Protein AF-A0A0E3PGP4-F1 (afdb_monomer_lite)

pLDDT: mean 85.98, std 11.09, range [43.25, 98.69]

Sequence (336 aa):
MGRIPVPLKYTFKDGLEAILKNYRIEKGIRLKCYFPMGGGSGYSLFQHIHEVDNIDDFPNIVLSSSFDNVFEKNFFGKFIDKGYFQACQPKPLPPIYAECGIEDPEKQFTIFAVVPIVFLVDHRRLGSLPVPGQWSDILDPIYHDKIIVGGWRKDEKSPYSEFNTFLFLNIYKDHGIQGLKHLAYNTKNMLHYVHMSRIAGSDNELGATIYIIPWFLADICPRGGKTSVIWPGYGALAFPFYILAKKAKLEELDALIKYTTGRKIVLVSTHDPLLALMGNRRIVIRNGAISNIIETSKQERANLEYMEFLDCKMTELRDMLRNGGRIDTELNWCSG

Organism: NCBI:txid1434119

Structure (mmCIF, N/CA/C/O backbone):
data_AF-A0A0E3PGP4-F1
#
_entry.id   AF-A0A0E3PGP4-F1
#
loop_
_atom_site.group_PDB
_atom_site.id
_atom_site.type_symbol
_atom_site.label_atom_id
_atom_site.label_alt_id
_atom_site.label_comp_id
_atom_site.label_asym_id
_atom_site.label_entity_id
_atom_site.label_seq_id
_atom_site.pdbx_PDB_ins_code
_atom_site.Cartn_x
_atom_site.Cartn_y
_atom_site.Cartn_z
_atom_site.occupancy
_atom_site.B_iso_or_equiv
_atom_site.auth_seq_id
_atom_site.auth_comp_id
_atom_site.auth_asym_id
_atom_site.auth_atom_id
_atom_site.pdbx_PDB_model_num
ATOM 1 N N . MET A 1 1 ? -3.474 -1.787 19.101 1.00 86.25 1 MET A N 1
ATOM 2 C CA . MET A 1 1 ? -2.133 -1.840 18.478 1.00 86.25 1 MET A CA 1
ATOM 3 C C . MET A 1 1 ? -2.182 -1.085 17.161 1.00 86.25 1 MET A C 1
ATOM 5 O O . MET A 1 1 ? -3.241 -1.084 16.549 1.00 86.25 1 MET A O 1
ATOM 9 N N . GLY A 1 2 ? -1.101 -0.430 16.727 1.00 85.88 2 GLY A N 1
ATOM 10 C CA . GLY A 1 2 ? -1.093 0.248 15.424 1.00 85.88 2 GLY A CA 1
ATOM 11 C C . GLY A 1 2 ? 0.200 0.100 14.624 1.00 85.88 2 GLY A C 1
ATOM 12 O O . GLY A 1 2 ? 1.281 0.267 15.177 1.00 85.88 2 GLY A O 1
ATOM 13 N N . ARG A 1 3 ? 0.073 -0.198 13.329 1.00 82.12 3 ARG A N 1
ATOM 14 C CA . ARG A 1 3 ? 1.131 -0.233 12.314 1.00 82.12 3 ARG A CA 1
ATOM 15 C C . ARG A 1 3 ? 0.728 0.710 11.188 1.00 82.12 3 ARG A C 1
ATOM 17 O O . ARG A 1 3 ? -0.293 0.499 10.546 1.00 82.12 3 ARG A O 1
ATOM 24 N N . ILE A 1 4 ? 1.539 1.737 10.958 1.00 79.25 4 ILE A N 1
ATOM 25 C CA . ILE A 1 4 ? 1.390 2.657 9.824 1.00 79.25 4 ILE A CA 1
ATOM 26 C C . ILE A 1 4 ? 2.744 2.857 9.125 1.00 79.25 4 ILE A C 1
ATOM 28 O O . ILE A 1 4 ? 3.785 2.560 9.734 1.00 79.25 4 ILE A O 1
ATOM 32 N N . PRO A 1 5 ? 2.759 3.375 7.883 1.00 75.44 5 PRO A N 1
ATOM 33 C CA . PRO A 1 5 ? 3.991 3.631 7.148 1.00 75.44 5 PRO A CA 1
ATOM 34 C C . PRO A 1 5 ? 4.921 4.595 7.883 1.00 75.44 5 PRO A C 1
ATOM 36 O O . PRO A 1 5 ? 4.469 5.553 8.512 1.00 75.44 5 PRO A O 1
ATOM 39 N N . VAL A 1 6 ? 6.232 4.368 7.751 1.00 70.75 6 VAL A N 1
ATOM 40 C CA . VAL A 1 6 ? 7.293 5.159 8.403 1.00 70.75 6 VAL A CA 1
ATOM 41 C C . VAL A 1 6 ? 7.102 6.678 8.263 1.00 70.75 6 VAL A C 1
ATOM 43 O O . VAL A 1 6 ? 7.185 7.343 9.297 1.00 70.75 6 VAL A O 1
ATOM 46 N N . PRO A 1 7 ? 6.757 7.238 7.081 1.00 67.12 7 PRO A N 1
ATOM 47 C CA . PRO A 1 7 ? 6.578 8.686 6.926 1.00 67.12 7 PRO A CA 1
ATOM 48 C C . PRO A 1 7 ? 5.480 9.299 7.808 1.00 67.12 7 PRO A C 1
ATOM 50 O O . PRO A 1 7 ? 5.493 10.500 8.049 1.00 67.12 7 PRO A O 1
ATOM 53 N N . LEU A 1 8 ? 4.529 8.493 8.295 1.00 74.50 8 LEU A N 1
ATOM 54 C CA . LEU A 1 8 ? 3.395 8.950 9.106 1.00 74.50 8 LEU A CA 1
ATOM 55 C C . LEU A 1 8 ? 3.583 8.694 10.606 1.00 74.50 8 LEU A C 1
ATOM 57 O O . LEU A 1 8 ? 2.832 9.234 11.419 1.00 74.50 8 LEU A O 1
ATOM 61 N N . LYS A 1 9 ? 4.559 7.857 10.990 1.00 74.88 9 LYS A N 1
ATOM 62 C CA . LYS A 1 9 ? 4.685 7.315 12.354 1.00 74.88 9 LYS A CA 1
ATOM 63 C C . LYS A 1 9 ? 4.798 8.381 13.432 1.00 74.88 9 LYS A C 1
ATOM 65 O O . LYS A 1 9 ? 4.084 8.293 14.424 1.00 74.88 9 LYS A O 1
ATOM 70 N N . TYR A 1 10 ? 5.689 9.353 13.252 1.00 71.75 10 TYR A N 1
ATOM 71 C CA . TYR A 1 10 ? 5.961 10.369 14.271 1.00 71.75 10 TYR A CA 1
ATOM 72 C C . TYR A 1 10 ? 4.751 11.279 14.484 1.00 71.75 10 TYR A C 1
ATOM 74 O O . TYR A 1 10 ? 4.223 11.344 15.589 1.00 71.75 10 TYR A O 1
ATOM 82 N N . THR A 1 11 ? 4.223 11.864 13.408 1.00 74.31 11 THR A N 1
ATOM 83 C CA . THR A 1 11 ? 3.034 12.726 13.464 1.00 74.31 11 THR A CA 1
ATOM 84 C C . THR A 1 11 ? 1.820 12.005 14.054 1.00 74.31 11 THR A C 1
ATOM 86 O O . THR A 1 11 ? 1.056 12.589 14.824 1.00 74.31 11 THR A O 1
ATOM 89 N N . PHE A 1 12 ? 1.634 10.725 13.720 1.00 81.19 12 PHE A N 1
ATOM 90 C CA . PHE A 1 12 ? 0.555 9.929 14.299 1.00 81.19 12 PHE A CA 1
ATOM 91 C C . PHE A 1 12 ? 0.783 9.635 15.786 1.00 81.19 12 PHE A C 1
ATOM 93 O O . PHE A 1 12 ? -0.157 9.688 16.575 1.00 81.19 12 PHE A O 1
ATOM 100 N N . LYS A 1 13 ? 2.022 9.329 16.186 1.00 81.69 13 LYS A N 1
ATOM 101 C CA . LYS A 1 13 ? 2.369 9.059 17.584 1.00 81.69 13 LYS A CA 1
ATOM 102 C C . LYS A 1 13 ? 2.113 10.276 18.468 1.00 81.69 13 LYS A C 1
ATOM 104 O O . LYS A 1 13 ? 1.478 10.122 19.505 1.00 81.69 13 LYS A O 1
ATOM 109 N N . ASP A 1 14 ? 2.538 11.462 18.046 1.00 78.44 14 ASP A N 1
ATOM 110 C CA . ASP A 1 14 ? 2.393 12.679 18.852 1.00 78.44 14 ASP A CA 1
ATOM 111 C C . ASP A 1 14 ? 0.916 13.010 19.106 1.00 78.44 14 ASP A C 1
ATOM 113 O O . ASP A 1 14 ? 0.502 13.279 20.236 1.00 78.44 14 ASP A O 1
ATOM 117 N N . GLY A 1 15 ? 0.077 12.913 18.068 1.00 84.06 15 GLY A N 1
ATOM 118 C CA . GLY A 1 15 ? -1.362 13.107 18.241 1.00 84.06 15 GLY A CA 1
ATOM 119 C C . GLY A 1 15 ? -2.022 11.989 19.057 1.00 84.06 15 GLY A C 1
ATOM 120 O O . GLY A 1 15 ? -2.905 12.274 19.865 1.00 84.06 15 GLY A O 1
ATOM 121 N N . LEU A 1 16 ? -1.573 10.737 18.908 1.00 86.81 16 LEU A N 1
ATOM 122 C CA . LEU A 1 16 ? -2.034 9.622 19.738 1.00 86.81 16 LEU A CA 1
ATOM 123 C C . LEU A 1 16 ? -1.721 9.870 21.221 1.00 86.81 16 LEU A C 1
ATOM 125 O O . LEU A 1 16 ? -2.602 9.706 22.061 1.00 86.81 16 LEU A O 1
ATOM 129 N N . GLU A 1 17 ? -0.505 10.302 21.558 1.00 86.75 17 GLU A N 1
ATOM 130 C CA . GLU A 1 17 ? -0.109 10.613 22.937 1.00 86.75 17 GLU A CA 1
ATOM 131 C C . GLU A 1 17 ? -0.968 11.731 23.545 1.00 86.75 17 GLU A C 1
ATOM 133 O O . GLU A 1 17 ? -1.420 11.606 24.688 1.00 86.75 17 GLU A O 1
ATOM 138 N N . ALA A 1 18 ? -1.270 12.779 22.771 1.00 85.31 18 ALA A N 1
ATOM 139 C CA . ALA A 1 18 ? -2.162 13.853 23.202 1.00 85.31 18 ALA A CA 1
ATOM 140 C C . ALA A 1 18 ? -3.577 13.339 23.528 1.00 85.31 18 ALA A C 1
ATOM 142 O O . ALA A 1 18 ? -4.147 13.686 24.564 1.00 85.31 18 ALA A O 1
ATOM 143 N N . ILE A 1 19 ? -4.127 12.455 22.694 1.00 89.50 19 ILE A N 1
ATOM 144 C CA . ILE A 1 19 ? -5.454 11.867 22.924 1.00 89.50 19 ILE A CA 1
ATOM 145 C C . ILE A 1 19 ? -5.464 10.955 24.135 1.00 89.50 19 ILE A C 1
ATOM 147 O O . ILE A 1 19 ? -6.383 11.035 24.944 1.00 89.50 19 ILE A O 1
ATOM 151 N N . LEU A 1 20 ? -4.443 10.115 24.297 1.00 89.06 20 LEU A N 1
ATOM 152 C CA . LEU A 1 20 ? -4.340 9.226 25.452 1.00 89.06 20 LEU A CA 1
ATOM 153 C C . LEU A 1 20 ? -4.256 10.015 26.762 1.00 89.06 20 LEU A C 1
ATOM 155 O O . LEU A 1 20 ? -4.837 9.603 27.768 1.00 89.06 20 LEU A O 1
ATOM 159 N N . LYS A 1 21 ? -3.569 11.164 26.748 1.00 88.75 21 LYS A N 1
ATOM 160 C CA . LYS A 1 21 ? -3.519 12.083 27.887 1.00 88.75 21 LYS A CA 1
ATOM 161 C C . LYS A 1 21 ? -4.901 12.662 28.200 1.00 88.75 21 LYS A C 1
ATOM 163 O O . LYS A 1 21 ? -5.332 12.563 29.347 1.00 88.75 21 LYS A O 1
ATOM 168 N N . ASN A 1 22 ? -5.597 13.211 27.204 1.00 89.12 22 ASN A N 1
ATOM 169 C CA . ASN A 1 22 ? -6.920 13.816 27.398 1.00 89.12 22 ASN A CA 1
ATOM 170 C C . ASN A 1 22 ? -7.958 12.778 27.839 1.00 89.12 22 ASN A C 1
ATOM 172 O O . ASN A 1 22 ? -8.658 12.990 28.824 1.00 89.12 22 ASN A O 1
ATOM 176 N N . TYR A 1 23 ? -7.975 11.606 27.200 1.00 90.19 23 TYR A N 1
ATOM 177 C CA . TYR A 1 23 ? -8.888 10.516 27.541 1.00 90.19 23 TYR A CA 1
ATOM 178 C C . TYR A 1 23 ? -8.717 10.052 28.993 1.00 90.19 23 TYR A C 1
ATOM 180 O O . TYR A 1 23 ? -9.696 9.822 29.700 1.00 90.19 23 TYR A O 1
ATOM 188 N N . ARG A 1 24 ? -7.469 9.972 29.479 1.00 90.56 24 ARG A N 1
ATOM 189 C CA . ARG A 1 24 ? -7.189 9.636 30.880 1.00 90.56 24 ARG A CA 1
ATOM 190 C C . ARG A 1 24 ? -7.711 10.698 31.848 1.00 90.56 24 ARG A C 1
ATOM 192 O O . ARG A 1 24 ? -8.211 10.329 32.906 1.00 90.56 24 ARG A O 1
ATOM 199 N N . ILE A 1 25 ? -7.571 11.980 31.509 1.00 91.12 25 ILE A N 1
ATOM 200 C CA . ILE A 1 25 ? -8.058 13.094 32.336 1.00 91.12 25 ILE A CA 1
ATOM 201 C C . ILE A 1 25 ? -9.591 13.085 32.393 1.00 91.12 25 ILE A C 1
ATOM 203 O O . ILE A 1 25 ? -10.157 13.203 33.473 1.00 91.12 25 ILE A O 1
ATOM 207 N N . GLU A 1 26 ? -10.256 12.900 31.253 1.00 91.25 26 GLU A N 1
ATOM 208 C CA . GLU A 1 26 ? -11.717 12.990 31.139 1.00 91.25 26 GLU A CA 1
ATOM 209 C C . GLU A 1 26 ? -12.452 11.757 31.677 1.00 91.25 26 GLU A C 1
ATOM 211 O O . GLU A 1 26 ? -13.512 11.885 32.285 1.00 91.25 26 GLU A O 1
ATOM 216 N N . LYS A 1 27 ? -11.923 10.553 31.429 1.00 90.50 27 LYS A N 1
ATOM 217 C CA . LYS A 1 27 ? -12.614 9.289 31.734 1.00 90.50 27 LYS A CA 1
ATOM 218 C C . LYS A 1 27 ? -12.023 8.532 32.918 1.00 90.50 27 LYS A C 1
ATOM 220 O O . LYS A 1 27 ? -12.596 7.533 33.335 1.00 90.50 27 LYS A O 1
ATOM 225 N N . GLY A 1 28 ? -10.850 8.927 33.418 1.00 89.62 28 GLY A N 1
ATOM 226 C CA . GLY A 1 28 ? -10.114 8.165 34.436 1.00 89.62 28 GLY A CA 1
ATOM 227 C C . GLY A 1 28 ? -9.580 6.807 33.948 1.00 89.62 28 GLY A C 1
ATOM 228 O O . GLY A 1 28 ? -8.984 6.064 34.725 1.00 89.62 28 GLY A O 1
ATOM 229 N N . ILE A 1 29 ? -9.756 6.474 32.664 1.00 87.56 29 ILE A N 1
ATOM 230 C CA . ILE A 1 29 ? -9.365 5.194 32.063 1.00 87.56 29 ILE A CA 1
ATOM 231 C C . ILE A 1 29 ? -8.018 5.349 31.354 1.00 87.56 29 ILE A C 1
ATOM 233 O O . ILE A 1 29 ? -7.794 6.288 30.591 1.00 87.56 29 ILE A O 1
ATOM 237 N N . ARG A 1 30 ? -7.109 4.391 31.567 1.00 89.12 30 ARG A N 1
ATOM 238 C CA . ARG A 1 30 ? -5.826 4.329 30.856 1.00 89.12 30 ARG A CA 1
ATOM 239 C C . ARG A 1 30 ? -5.887 3.307 29.723 1.00 89.12 30 ARG A C 1
ATOM 241 O O . ARG A 1 30 ? -5.782 2.107 29.967 1.00 89.12 30 ARG A O 1
ATOM 248 N N . LEU A 1 31 ? -5.946 3.791 28.486 1.00 89.25 31 LEU A N 1
ATOM 249 C CA . LEU A 1 31 ? -5.794 2.949 27.299 1.00 89.25 31 LEU A CA 1
ATOM 250 C C . LEU A 1 31 ? -4.318 2.558 27.112 1.00 89.25 31 LEU A C 1
ATOM 252 O O . LEU A 1 31 ? -3.422 3.405 27.146 1.00 89.25 31 LEU A O 1
ATOM 256 N N . LYS A 1 32 ? -4.054 1.259 26.932 1.00 89.75 32 LYS A N 1
ATOM 257 C CA . LYS A 1 32 ? -2.712 0.728 26.651 1.00 89.75 32 LYS A CA 1
ATOM 258 C C . LYS A 1 32 ? -2.529 0.599 25.141 1.00 89.75 32 LYS A C 1
ATOM 260 O O . LYS A 1 32 ? -3.154 -0.248 24.506 1.00 89.75 32 LYS A O 1
ATOM 265 N N . CYS A 1 33 ? -1.657 1.421 24.566 1.00 88.00 33 CYS A N 1
ATOM 266 C CA . CYS A 1 33 ? -1.366 1.402 23.136 1.00 88.00 33 CYS A CA 1
ATOM 267 C C . CYS A 1 33 ? 0.048 0.887 22.872 1.00 88.00 33 CYS A C 1
ATOM 269 O O . CYS A 1 33 ? 1.014 1.381 23.445 1.00 88.00 33 CYS A O 1
ATOM 271 N N . TYR A 1 34 ? 0.155 -0.079 21.962 1.00 86.31 34 TYR A N 1
ATOM 272 C CA . TYR A 1 34 ? 1.422 -0.514 21.384 1.00 86.31 34 TYR A CA 1
ATOM 273 C C . TYR A 1 34 ? 1.524 -0.004 19.948 1.00 86.31 34 TYR A C 1
ATOM 275 O O . TYR A 1 34 ? 0.644 -0.282 19.122 1.00 86.31 34 TYR A O 1
ATOM 283 N N . PHE A 1 35 ? 2.582 0.757 19.680 1.00 81.75 35 PHE A N 1
ATOM 284 C CA . PHE A 1 35 ? 2.848 1.395 18.398 1.00 81.75 35 PHE A CA 1
ATOM 285 C C . PHE A 1 35 ? 4.366 1.392 18.144 1.00 81.75 35 PHE A C 1
ATOM 287 O O . PHE A 1 35 ? 5.085 2.212 18.721 1.00 81.75 35 PHE A O 1
ATOM 294 N N . PRO A 1 36 ? 4.888 0.435 17.360 1.00 72.06 36 PRO A N 1
ATOM 295 C CA . PRO A 1 36 ? 6.321 0.248 17.201 1.00 72.06 36 PRO A CA 1
ATOM 296 C C . PRO A 1 36 ? 6.971 1.377 16.392 1.00 72.06 36 PRO A C 1
ATOM 298 O O . PRO A 1 36 ? 6.609 1.648 15.239 1.00 72.06 36 PRO A O 1
ATOM 301 N N . MET A 1 37 ? 7.990 1.996 16.988 1.00 66.25 37 MET A N 1
ATOM 302 C CA . MET A 1 37 ? 8.822 3.029 16.365 1.00 66.25 37 MET A CA 1
ATOM 303 C C . MET A 1 37 ? 10.054 2.400 15.697 1.00 66.25 37 MET A C 1
ATOM 305 O O . MET A 1 37 ? 10.628 1.458 16.232 1.00 66.25 37 MET A O 1
ATOM 309 N N . GLY A 1 38 ? 10.449 2.906 14.521 1.00 53.66 38 GLY A N 1
ATOM 310 C CA . GLY A 1 38 ? 11.552 2.354 13.710 1.00 53.66 38 GLY A CA 1
ATOM 311 C C . GLY A 1 38 ? 11.122 1.326 12.648 1.00 53.66 38 GLY A C 1
ATOM 312 O O . GLY A 1 38 ? 9.938 0.998 12.534 1.00 53.66 38 GLY A O 1
ATOM 313 N N . GLY A 1 39 ? 12.069 0.865 11.825 1.00 50.47 39 GLY A N 1
ATOM 314 C CA . GLY A 1 39 ? 11.878 -0.220 10.851 1.00 50.47 39 GLY A CA 1
ATOM 315 C C . GLY A 1 39 ? 12.308 -1.571 11.435 1.00 50.47 39 GLY A C 1
ATOM 316 O O . GLY A 1 39 ? 13.367 -1.664 12.049 1.00 50.47 39 GLY A O 1
ATOM 317 N N . GLY A 1 40 ? 11.492 -2.615 11.270 1.00 54.78 40 GLY A N 1
ATOM 318 C CA . GLY A 1 40 ? 11.867 -4.004 11.577 1.00 54.78 40 GLY A CA 1
ATOM 319 C C . GLY A 1 40 ? 11.514 -4.525 12.979 1.00 54.78 40 GLY A C 1
ATOM 320 O O . GLY A 1 40 ? 10.670 -5.406 13.099 1.00 54.78 40 GLY A O 1
ATOM 321 N N . SER A 1 41 ? 12.134 -4.025 14.052 1.00 47.03 41 SER A N 1
ATOM 322 C CA . SER A 1 41 ? 12.183 -4.762 15.338 1.00 47.03 41 SER A CA 1
ATOM 323 C C . SER A 1 41 ? 10.899 -4.773 16.181 1.00 47.03 41 SER A C 1
ATOM 325 O O . SER A 1 41 ? 10.741 -5.637 17.039 1.00 47.03 41 SER A O 1
ATOM 327 N N . GLY A 1 42 ? 9.960 -3.852 15.952 1.00 55.09 42 GLY A N 1
ATOM 328 C CA . GLY A 1 42 ? 8.707 -3.775 16.717 1.00 55.09 42 GLY A CA 1
ATOM 329 C C . GLY A 1 42 ? 7.492 -4.427 16.043 1.00 55.09 42 GLY A C 1
ATOM 330 O O . GLY A 1 42 ? 6.368 -4.275 16.512 1.00 55.09 42 GLY A O 1
ATOM 331 N N . TYR A 1 43 ? 7.679 -5.114 14.915 1.00 67.62 43 TYR A N 1
ATOM 332 C CA . TYR A 1 43 ? 6.566 -5.707 14.165 1.00 67.62 43 TYR A CA 1
ATOM 333 C C . TYR A 1 43 ? 6.308 -7.185 14.465 1.00 67.62 43 TYR A C 1
ATOM 335 O O . TYR A 1 43 ? 5.288 -7.700 14.018 1.00 67.62 43 TYR A O 1
ATOM 343 N N . SER A 1 44 ? 7.150 -7.847 15.262 1.00 71.00 44 SER A N 1
ATOM 344 C CA . SER A 1 44 ? 6.978 -9.266 15.617 1.00 71.00 44 SER A CA 1
ATOM 345 C C . SER A 1 44 ? 5.612 -9.560 16.243 1.00 71.00 44 SER A C 1
ATOM 347 O O . SER A 1 44 ? 4.962 -10.532 15.880 1.00 71.00 44 SER A O 1
ATOM 349 N N . LEU A 1 45 ? 5.097 -8.670 17.100 1.00 77.56 45 LEU A N 1
ATOM 350 C CA . LEU A 1 45 ? 3.757 -8.842 17.673 1.00 77.56 45 LEU A CA 1
ATOM 351 C C . LEU A 1 45 ? 2.641 -8.818 16.618 1.00 77.56 45 LEU A C 1
ATOM 353 O O . LEU A 1 45 ? 1.620 -9.463 16.812 1.00 77.56 45 LEU A O 1
ATOM 357 N N . PHE A 1 46 ? 2.815 -8.092 15.508 1.00 80.19 46 PHE A N 1
ATOM 358 C CA . PHE A 1 46 ? 1.847 -8.106 14.406 1.00 80.19 46 PHE A CA 1
ATOM 359 C C . PHE A 1 46 ? 1.936 -9.394 13.585 1.00 80.19 46 PHE A C 1
ATOM 361 O O . PHE A 1 46 ? 0.919 -9.835 13.066 1.00 80.19 46 PHE A O 1
ATOM 368 N N . GLN A 1 47 ? 3.113 -10.022 13.506 1.00 80.19 47 GLN A N 1
ATOM 369 C CA . GLN A 1 47 ? 3.279 -11.300 12.806 1.00 80.19 47 GLN A CA 1
ATOM 370 C C . GLN A 1 47 ? 2.481 -12.413 13.497 1.00 80.19 47 GLN A C 1
ATOM 372 O O . GLN A 1 47 ? 1.822 -13.195 12.825 1.00 80.19 47 GLN A O 1
ATOM 377 N N . HIS A 1 48 ? 2.435 -12.422 14.828 1.00 86.12 48 HIS A N 1
ATOM 378 C CA . HIS A 1 48 ? 1.772 -13.482 15.600 1.00 86.12 48 HIS A CA 1
ATOM 379 C C . HIS A 1 48 ? 0.361 -13.116 16.092 1.00 86.12 48 HIS A C 1
ATOM 381 O O . HIS A 1 48 ? -0.297 -13.910 16.753 1.00 86.12 48 HIS A O 1
ATOM 387 N N . ILE A 1 49 ? -0.155 -11.925 15.764 1.00 88.06 49 ILE A N 1
ATOM 388 C CA . ILE A 1 49 ? -1.436 -11.432 16.313 1.00 88.06 49 ILE A CA 1
ATOM 389 C C . ILE A 1 49 ? -2.646 -12.315 15.957 1.00 88.06 49 ILE A C 1
ATOM 391 O O . ILE A 1 49 ? -3.642 -12.334 16.673 1.00 88.06 49 ILE A O 1
ATOM 395 N N . HIS A 1 50 ? -2.562 -13.026 14.836 1.00 89.12 50 HIS A N 1
ATOM 396 C CA . HIS A 1 50 ? -3.599 -13.909 14.312 1.00 89.12 50 HIS A CA 1
ATOM 397 C C . HIS A 1 50 ? -3.603 -15.300 14.973 1.00 89.12 50 HIS A C 1
ATOM 399 O O . HIS A 1 50 ? -4.572 -16.044 14.823 1.00 89.12 50 HIS A O 1
ATOM 405 N N . GLU A 1 51 ? -2.541 -15.651 15.706 1.00 91.44 51 GLU A N 1
ATOM 406 C CA . GLU A 1 51 ? -2.354 -16.975 16.313 1.00 91.44 51 GLU A CA 1
ATOM 407 C C . GLU A 1 51 ? -3.181 -17.157 17.589 1.00 91.44 51 GLU A C 1
ATOM 409 O O . GLU A 1 51 ? -3.384 -18.286 18.025 1.00 91.44 51 GLU A O 1
ATOM 414 N N . VAL A 1 52 ? -3.700 -16.067 18.164 1.00 92.75 52 VAL A N 1
ATOM 415 C CA . VAL A 1 52 ? -4.526 -16.112 19.375 1.00 92.75 52 VAL A CA 1
ATOM 416 C C . VAL A 1 52 ? -5.756 -17.009 19.191 1.00 92.75 52 VAL A C 1
ATOM 418 O O . VAL A 1 52 ? -6.384 -17.044 18.128 1.00 92.75 52 VAL A O 1
ATOM 421 N N . ASP A 1 53 ? -6.115 -17.731 20.252 1.00 93.69 53 ASP A N 1
ATOM 422 C CA . ASP A 1 53 ? -7.274 -18.633 20.265 1.00 93.69 53 ASP A CA 1
ATOM 423 C C . ASP A 1 53 ? -8.501 -18.014 20.938 1.00 93.69 53 ASP A C 1
ATOM 425 O O . ASP A 1 53 ? -9.634 -18.327 20.568 1.00 93.69 53 ASP A O 1
ATOM 429 N N . ASN A 1 54 ? -8.291 -17.099 21.888 1.00 95.50 54 ASN A N 1
ATOM 430 C CA . ASN A 1 54 ? -9.357 -16.371 22.560 1.00 95.50 54 ASN A CA 1
ATOM 431 C C . ASN A 1 54 ? -9.410 -14.917 22.072 1.00 95.50 54 ASN A C 1
ATOM 433 O O . ASN A 1 54 ? -8.391 -14.237 21.942 1.00 95.50 54 ASN A O 1
ATOM 437 N N . ILE A 1 55 ? -10.627 -14.423 21.836 1.00 95.50 55 ILE A N 1
ATOM 438 C CA . ILE A 1 55 ? -10.861 -13.033 21.452 1.00 95.50 55 ILE A CA 1
ATOM 439 C C . ILE A 1 55 ? -10.329 -12.059 22.506 1.00 95.50 55 ILE A C 1
ATOM 441 O O . ILE A 1 55 ? -9.906 -10.967 22.141 1.00 95.50 55 ILE A O 1
ATOM 445 N N . ASP A 1 56 ? -10.314 -12.422 23.788 1.00 95.50 56 ASP A N 1
ATOM 446 C CA . ASP A 1 56 ? -9.832 -11.554 24.868 1.00 95.50 5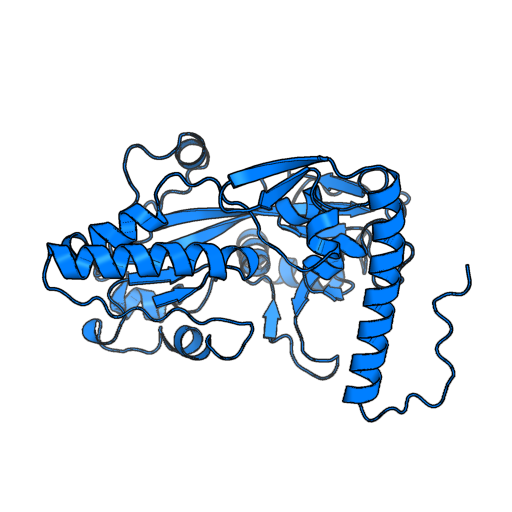6 ASP A CA 1
ATOM 447 C C . ASP A 1 56 ? -8.327 -11.271 24.787 1.00 95.50 56 ASP A C 1
ATOM 449 O O . ASP A 1 56 ? -7.902 -10.167 25.137 1.00 95.50 56 ASP A O 1
ATOM 453 N N . ASP A 1 57 ? -7.553 -12.195 24.215 1.00 94.38 57 ASP A N 1
ATOM 454 C CA . ASP A 1 57 ? -6.115 -12.031 23.976 1.00 94.38 57 ASP A CA 1
ATOM 455 C C . ASP A 1 57 ? -5.828 -11.164 22.738 1.00 94.38 57 ASP A C 1
ATOM 457 O O . ASP A 1 57 ? -4.751 -10.576 22.603 1.00 94.38 57 ASP A O 1
ATOM 461 N N . PHE A 1 58 ? -6.808 -11.019 21.840 1.00 95.06 58 PHE A N 1
ATOM 462 C CA . PHE A 1 58 ? -6.709 -10.108 20.705 1.00 95.06 58 PHE A CA 1
ATOM 463 C C . PHE A 1 58 ? -6.844 -8.640 21.164 1.00 95.06 58 PHE A C 1
ATOM 465 O O . PHE A 1 58 ? -7.701 -8.325 21.996 1.00 95.06 58 PHE A O 1
ATOM 472 N N . PRO A 1 59 ? -6.083 -7.676 20.610 1.00 94.75 59 PRO A N 1
ATOM 473 C CA . PRO A 1 59 ? -6.238 -6.265 20.960 1.00 94.75 59 PRO A CA 1
ATOM 474 C C . PRO A 1 59 ? -7.644 -5.722 20.674 1.00 94.75 59 PRO A C 1
ATOM 476 O O . PRO A 1 59 ? -8.255 -6.034 19.659 1.00 94.75 59 PRO A O 1
ATOM 479 N N . ASN A 1 60 ? -8.142 -4.815 21.518 1.00 96.31 60 ASN A N 1
ATOM 480 C CA . ASN A 1 60 ? -9.473 -4.216 21.317 1.00 96.31 60 ASN A CA 1
ATOM 481 C C . ASN A 1 60 ? -9.595 -3.418 20.004 1.00 96.31 60 ASN A C 1
ATOM 483 O O . ASN A 1 60 ? -10.687 -3.304 19.451 1.00 96.31 60 ASN A O 1
ATOM 487 N N . ILE A 1 61 ? -8.476 -2.877 19.517 1.00 95.00 61 ILE A N 1
ATOM 488 C CA . ILE A 1 61 ? -8.367 -2.189 18.231 1.00 95.00 61 ILE A CA 1
ATOM 489 C C . ILE A 1 61 ? -7.012 -2.484 17.595 1.00 95.00 61 ILE A C 1
ATOM 491 O O . ILE A 1 61 ? -5.970 -2.400 18.262 1.00 95.00 61 ILE A O 1
ATOM 495 N N . VAL A 1 62 ? -7.017 -2.792 16.304 1.00 93.94 62 VAL A N 1
ATOM 496 C CA . VAL A 1 62 ? -5.824 -2.919 15.467 1.00 93.94 62 VAL A CA 1
ATOM 497 C C . VAL A 1 62 ? -5.934 -1.936 14.318 1.00 93.94 62 VAL A C 1
ATOM 499 O O . VAL A 1 62 ? -6.904 -1.961 13.574 1.00 93.94 62 VAL A O 1
ATOM 502 N N . LEU A 1 63 ? -4.928 -1.078 14.187 1.00 91.69 63 LEU A N 1
ATOM 503 C CA . LEU A 1 63 ? -4.697 -0.233 13.024 1.00 91.69 63 LEU A CA 1
ATOM 504 C C . LEU A 1 63 ? -3.581 -0.868 12.198 1.00 91.69 63 LEU A C 1
ATOM 506 O O . LEU A 1 63 ? -2.504 -1.100 12.750 1.00 91.69 63 LEU A O 1
ATOM 510 N N . SER A 1 64 ? -3.799 -1.136 10.915 1.00 88.06 64 SER A N 1
ATOM 511 C CA . SER A 1 64 ? -2.771 -1.758 10.080 1.00 88.06 64 SER A CA 1
ATOM 512 C C . SER A 1 64 ? -2.713 -1.164 8.680 1.00 88.06 64 SER A C 1
ATOM 514 O O . SER A 1 64 ? -3.727 -0.854 8.055 1.00 88.06 64 SER A O 1
ATOM 516 N N . SER A 1 65 ? -1.482 -1.036 8.193 1.00 81.75 65 SER A N 1
ATOM 517 C CA . SER A 1 65 ? -1.122 -0.705 6.817 1.00 81.75 65 SER A CA 1
ATOM 518 C C . SER A 1 65 ? -0.508 -1.910 6.098 1.00 81.75 65 SER A C 1
ATOM 520 O O . SER A 1 65 ? 0.402 -1.757 5.282 1.00 81.75 65 SER A O 1
ATOM 522 N N . SER A 1 66 ? -0.896 -3.123 6.482 1.00 78.56 66 SER A N 1
ATOM 523 C CA . SER A 1 66 ? -0.357 -4.372 5.948 1.00 78.56 66 SER A CA 1
ATOM 524 C C . SER A 1 66 ? -1.491 -5.330 5.661 1.00 78.56 66 SER A C 1
ATOM 526 O O . SER A 1 66 ? -2.387 -5.472 6.478 1.00 78.56 66 SER A O 1
ATOM 528 N N . PHE A 1 67 ? -1.452 -5.962 4.494 1.00 74.25 67 PHE A N 1
ATOM 529 C CA . PHE A 1 67 ? -2.416 -6.983 4.111 1.00 74.25 67 PHE A CA 1
ATOM 530 C C . PHE A 1 67 ? -1.825 -8.347 4.477 1.00 74.25 67 PHE A C 1
ATOM 532 O O . PHE A 1 67 ? -1.154 -8.976 3.660 1.00 74.25 67 PHE A O 1
ATOM 539 N N . ASP A 1 68 ? -1.951 -8.705 5.755 1.00 73.38 68 ASP A N 1
ATOM 540 C CA . ASP A 1 68 ? -1.273 -9.841 6.384 1.00 73.38 68 ASP A CA 1
ATOM 541 C C . ASP A 1 68 ? -2.261 -10.767 7.128 1.00 73.38 68 ASP A C 1
ATOM 543 O O . ASP A 1 68 ? -3.406 -10.950 6.715 1.00 73.38 68 ASP A O 1
ATOM 547 N N . ASN A 1 69 ? -1.798 -11.405 8.198 1.00 81.25 69 ASN A N 1
ATOM 548 C CA . ASN A 1 69 ? -2.297 -12.684 8.698 1.00 81.25 69 ASN A CA 1
ATOM 549 C C . ASN A 1 69 ? -3.729 -12.646 9.272 1.00 81.25 69 ASN A C 1
ATOM 551 O O . ASN A 1 69 ? -4.367 -13.681 9.449 1.00 81.25 69 ASN A O 1
ATOM 555 N N . VAL A 1 70 ? -4.289 -11.459 9.533 1.00 89.44 70 VAL A N 1
ATOM 556 C CA . VAL A 1 70 ? -5.704 -11.331 9.943 1.00 89.44 70 VAL A CA 1
ATOM 557 C C . VAL A 1 70 ? -6.687 -11.553 8.786 1.00 89.44 70 VAL A C 1
ATOM 559 O O . VAL A 1 70 ? -7.883 -11.692 9.026 1.00 89.44 70 VAL A O 1
ATOM 562 N N . PHE A 1 71 ? -6.198 -11.603 7.542 1.00 89.06 71 PHE A N 1
ATOM 563 C CA . PHE A 1 71 ? -6.985 -11.961 6.357 1.00 89.06 71 PHE A CA 1
ATOM 564 C C . PHE A 1 71 ? -6.977 -13.464 6.051 1.00 89.06 71 PHE A C 1
ATOM 566 O O . PHE A 1 71 ? -7.515 -13.903 5.035 1.00 89.06 71 PHE A O 1
ATOM 573 N N . GLU A 1 72 ? -6.379 -14.277 6.920 1.00 89.81 72 GLU A N 1
ATOM 574 C CA . GLU A 1 72 ? -6.359 -15.723 6.754 1.00 89.81 72 GLU A CA 1
ATOM 575 C C . GLU A 1 72 ? -7.697 -16.368 7.113 1.00 89.81 72 GLU A C 1
ATOM 577 O O . GLU A 1 72 ? -8.373 -15.996 8.076 1.00 89.81 72 GLU A O 1
ATOM 582 N N . LYS A 1 73 ? -8.031 -17.441 6.387 1.00 91.38 73 LYS A N 1
ATOM 583 C CA . LYS A 1 73 ? -9.269 -18.209 6.578 1.00 91.38 73 LYS A CA 1
ATOM 584 C C . LYS A 1 73 ? -9.460 -18.690 8.022 1.00 91.38 73 LYS A C 1
ATOM 586 O O . LYS A 1 73 ? -10.583 -18.724 8.515 1.00 91.38 73 LYS A O 1
ATOM 591 N N . ASN A 1 74 ? -8.373 -19.060 8.702 1.00 93.62 74 ASN A N 1
ATOM 592 C CA . ASN A 1 74 ? -8.433 -19.512 10.091 1.00 93.62 74 ASN A CA 1
ATOM 593 C C . ASN A 1 74 ? -8.848 -18.376 11.040 1.00 93.62 74 ASN A C 1
ATOM 595 O O . ASN A 1 74 ? -9.739 -18.560 11.865 1.00 93.62 74 ASN A O 1
ATOM 599 N N . PHE A 1 75 ? -8.258 -17.184 10.891 1.00 95.25 75 PHE A N 1
ATOM 600 C CA . PHE A 1 75 ? -8.635 -16.011 11.685 1.00 95.25 75 PHE A CA 1
ATOM 601 C C . PHE A 1 75 ? -10.092 -15.604 11.424 1.00 95.25 75 PHE A C 1
ATOM 603 O O . PHE A 1 75 ? -10.822 -15.267 12.362 1.00 95.25 75 PHE A O 1
ATOM 610 N N . PHE A 1 76 ? -10.539 -15.722 10.168 1.00 95.62 76 PHE A N 1
ATOM 611 C CA . PHE A 1 76 ? -11.931 -15.490 9.794 1.00 95.62 76 PHE A CA 1
ATOM 612 C C . PHE A 1 76 ? -12.892 -16.405 10.556 1.00 95.62 76 PHE A C 1
ATOM 614 O O . PHE A 1 76 ? -13.731 -15.912 11.313 1.00 95.62 76 PHE A O 1
ATOM 621 N N . GLY A 1 77 ? -12.688 -17.721 10.472 1.00 95.94 77 GLY A N 1
ATOM 622 C CA . GLY A 1 77 ? -13.534 -18.692 11.169 1.00 95.94 77 GLY A CA 1
ATOM 623 C C . GLY A 1 77 ? -13.461 -18.583 12.697 1.00 95.94 77 GLY A C 1
ATOM 624 O O . GLY A 1 77 ? -14.458 -18.802 13.390 1.00 95.94 77 GLY A O 1
ATOM 625 N N . LYS A 1 78 ? -12.297 -18.216 13.255 1.00 96.00 78 LYS A N 1
ATOM 626 C CA . LYS A 1 78 ? -12.152 -18.004 14.701 1.00 96.00 78 LYS A CA 1
ATOM 627 C C . LYS A 1 78 ? -12.942 -16.792 15.183 1.00 96.00 78 LYS A C 1
ATOM 629 O O . LYS A 1 78 ? -13.590 -16.916 16.228 1.00 96.00 78 LYS A O 1
ATOM 634 N N . PHE A 1 79 ? -12.892 -15.667 14.459 1.00 97.25 79 PHE A N 1
ATOM 635 C CA . PHE A 1 79 ? -13.346 -14.383 14.996 1.00 97.25 79 PHE A CA 1
ATOM 636 C C . PHE A 1 79 ? -14.198 -13.508 14.067 1.00 97.25 79 PHE A C 1
ATOM 638 O O . PHE A 1 79 ? -15.182 -12.930 14.537 1.00 97.25 79 PHE A O 1
ATOM 645 N N . ILE A 1 80 ? -13.834 -13.369 12.790 1.00 96.69 80 ILE A N 1
ATOM 646 C CA . ILE A 1 80 ? -14.546 -12.473 11.861 1.00 96.69 80 ILE A CA 1
ATOM 647 C C . ILE A 1 80 ? -15.971 -12.986 11.625 1.00 96.69 80 ILE A C 1
ATOM 649 O O . ILE A 1 80 ? -16.935 -12.282 11.927 1.00 96.69 80 ILE A O 1
ATOM 653 N N . ASP A 1 81 ? -16.107 -14.250 11.218 1.00 96.62 81 ASP A N 1
ATOM 654 C CA . ASP A 1 81 ? -17.385 -14.887 10.869 1.00 96.62 81 ASP A CA 1
ATOM 655 C C . ASP A 1 81 ? -18.329 -15.004 12.079 1.00 96.62 81 ASP A C 1
ATOM 657 O O . ASP A 1 81 ? -19.545 -15.104 11.937 1.00 96.62 81 ASP A O 1
ATOM 661 N N . LYS A 1 82 ? -17.774 -14.944 13.296 1.00 96.69 82 LYS A N 1
ATOM 662 C CA . LYS A 1 82 ? -18.532 -14.941 14.556 1.00 96.69 82 LYS A CA 1
ATOM 663 C C . LYS A 1 82 ? -19.026 -13.551 14.974 1.00 96.69 82 LYS A C 1
ATOM 665 O O . LYS A 1 82 ? -19.693 -13.429 15.999 1.00 96.69 82 LYS A O 1
ATOM 670 N N . GLY A 1 83 ? -18.699 -12.498 14.222 1.00 96.88 83 GLY A N 1
ATOM 671 C CA . GLY A 1 83 ? -19.218 -11.147 14.446 1.00 96.88 83 GLY A CA 1
ATOM 672 C C . GLY A 1 83 ? -18.590 -10.398 15.626 1.00 96.88 83 GLY A C 1
ATOM 673 O O . GLY A 1 83 ? -19.219 -9.495 16.185 1.00 96.88 83 GLY A O 1
ATOM 674 N N . TYR A 1 84 ? -17.356 -10.738 16.024 1.00 97.94 84 TYR A N 1
ATOM 675 C CA . TYR A 1 84 ? -16.665 -10.028 17.113 1.00 97.94 84 TYR A CA 1
ATOM 676 C C . TYR A 1 84 ? -16.236 -8.604 16.747 1.00 97.94 84 TYR A C 1
ATOM 678 O O . TYR A 1 84 ? -15.976 -7.792 17.641 1.00 97.94 84 TYR A O 1
ATOM 686 N N . PHE A 1 85 ? -16.163 -8.286 15.456 1.00 97.94 85 PHE A N 1
ATOM 687 C CA . PHE A 1 85 ? -15.688 -7.004 14.950 1.00 97.94 85 PHE A CA 1
ATOM 688 C C . PHE A 1 85 ? -16.790 -6.242 14.228 1.00 97.94 85 PHE A C 1
ATOM 690 O O . PHE A 1 85 ? -17.725 -6.834 13.694 1.00 97.94 85 PHE A O 1
ATOM 697 N N . GLN A 1 86 ? -16.677 -4.917 14.239 1.00 97.31 86 GLN A N 1
ATOM 698 C CA . GLN A 1 86 ? -17.611 -4.039 13.552 1.00 97.31 86 GLN A CA 1
ATOM 699 C C . GLN A 1 86 ? -16.878 -2.811 13.009 1.00 97.31 86 GLN A C 1
ATOM 701 O O . GLN A 1 86 ? -16.052 -2.200 13.692 1.00 97.31 86 GLN A O 1
ATOM 706 N N . ALA A 1 87 ? -17.228 -2.428 11.784 1.00 95.75 87 ALA A N 1
ATOM 707 C CA . ALA A 1 87 ? -16.740 -1.231 11.138 1.00 95.75 87 ALA A CA 1
ATOM 708 C C . ALA A 1 87 ? -17.224 0.026 11.879 1.00 95.75 87 ALA A C 1
ATOM 710 O O . ALA A 1 87 ? -18.380 0.146 12.284 1.00 95.75 87 ALA A O 1
ATOM 711 N N . CYS A 1 88 ? -16.324 0.988 12.027 1.00 93.94 88 CYS A N 1
ATOM 712 C CA . CYS A 1 88 ? -16.486 2.210 12.798 1.00 93.94 88 CYS A CA 1
ATOM 713 C C . CYS A 1 88 ? -16.123 3.451 11.966 1.00 93.94 88 CYS A C 1
ATOM 715 O O . CYS A 1 88 ? -15.613 4.440 12.490 1.00 93.94 88 CYS A O 1
ATOM 717 N N . GLN A 1 89 ? -16.336 3.387 10.647 1.00 86.62 89 GLN A N 1
ATOM 718 C CA . GLN A 1 89 ? -16.103 4.512 9.740 1.00 86.62 89 GLN A CA 1
ATOM 719 C C . GLN A 1 89 ? -17.114 5.635 10.050 1.00 86.62 89 GLN A C 1
ATOM 721 O O . GLN A 1 89 ? -18.317 5.357 10.078 1.00 86.62 89 GLN A O 1
ATOM 726 N N . PRO A 1 90 ? -16.682 6.895 10.259 1.00 83.06 90 PRO A N 1
ATOM 727 C CA . PRO A 1 90 ? -17.601 8.015 10.431 1.00 83.06 90 PRO A CA 1
ATOM 728 C C . PRO A 1 90 ? -18.519 8.180 9.222 1.00 83.06 90 PRO A C 1
ATOM 730 O O . PRO A 1 90 ? -18.092 8.008 8.078 1.00 83.06 90 PRO A O 1
ATOM 733 N N . LYS A 1 91 ? -19.773 8.557 9.480 1.00 86.50 91 LYS A N 1
ATOM 734 C CA . LYS A 1 91 ? -20.769 8.836 8.444 1.00 86.50 91 LYS A CA 1
ATOM 735 C C . LYS A 1 91 ? -21.133 10.331 8.419 1.00 86.50 91 LYS A C 1
ATOM 737 O O . LYS A 1 91 ? -21.203 10.938 9.487 1.00 86.50 91 LYS A O 1
ATOM 742 N N . PRO A 1 92 ? -21.392 10.914 7.233 1.00 87.31 92 PRO A N 1
ATOM 743 C CA . PRO A 1 92 ? -21.231 10.298 5.912 1.00 87.31 92 PRO A CA 1
ATOM 744 C C . PRO A 1 92 ? -19.750 10.051 5.577 1.00 87.31 92 PRO A C 1
ATOM 746 O O . PRO A 1 92 ? -18.866 10.728 6.103 1.00 87.31 92 PRO A O 1
ATOM 749 N N . LEU A 1 93 ? -19.485 9.074 4.703 1.00 83.69 93 LEU A N 1
ATOM 750 C CA . LEU A 1 93 ? -18.132 8.865 4.191 1.00 83.69 93 LEU A CA 1
ATOM 751 C C . LEU A 1 93 ? -17.685 10.091 3.382 1.00 83.69 93 LEU A C 1
ATOM 753 O O . LEU A 1 93 ? -18.525 10.762 2.773 1.00 83.69 93 LEU A O 1
ATOM 757 N N . PRO A 1 94 ? -16.374 10.386 3.331 1.00 82.44 94 PRO A N 1
ATOM 758 C CA . PRO A 1 94 ? -15.840 11.295 2.325 1.00 82.44 94 PRO A CA 1
ATOM 759 C C . PRO A 1 94 ? -16.340 10.893 0.921 1.00 82.44 94 PRO A C 1
ATOM 761 O O . PRO A 1 94 ? -16.299 9.700 0.620 1.00 82.44 94 PRO A O 1
ATOM 764 N N . PRO A 1 95 ? -16.777 11.836 0.059 1.00 84.38 95 PRO A N 1
ATOM 765 C CA . PRO A 1 95 ? -17.353 11.509 -1.252 1.00 84.38 95 PRO A CA 1
ATOM 766 C C . PRO A 1 95 ? -16.479 10.570 -2.084 1.00 84.38 95 PRO A C 1
ATOM 768 O O . PRO A 1 95 ? -16.953 9.531 -2.521 1.00 84.38 95 PRO A O 1
ATOM 771 N N . ILE A 1 96 ? -15.172 10.841 -2.150 1.00 81.38 96 ILE A N 1
ATOM 772 C CA . ILE A 1 96 ? -14.205 9.988 -2.854 1.00 81.38 96 ILE A CA 1
ATOM 773 C C . ILE A 1 96 ? -14.171 8.542 -2.328 1.00 81.38 96 ILE A C 1
ATOM 775 O O . ILE A 1 96 ? -13.999 7.606 -3.095 1.00 81.38 96 ILE A O 1
ATOM 779 N N . TYR A 1 97 ? -14.374 8.325 -1.026 1.00 83.69 97 TYR A N 1
ATOM 780 C CA . TYR A 1 97 ? -14.427 6.976 -0.453 1.00 83.69 97 TYR A CA 1
ATOM 781 C C . TYR A 1 97 ? -15.740 6.269 -0.798 1.00 83.69 97 TYR A C 1
ATOM 783 O O . TYR A 1 97 ? -15.736 5.070 -1.072 1.00 83.69 97 TYR A O 1
ATOM 791 N N . ALA A 1 98 ? -16.852 7.009 -0.803 1.00 85.31 98 ALA A N 1
ATOM 792 C CA . ALA A 1 98 ? -18.151 6.479 -1.200 1.00 85.31 98 ALA A CA 1
ATOM 793 C C . ALA A 1 98 ? -18.180 6.114 -2.695 1.00 85.31 98 ALA A C 1
ATOM 795 O O . ALA A 1 98 ? -18.595 5.014 -3.042 1.00 85.31 98 ALA A O 1
ATOM 796 N N . GLU A 1 99 ? -17.683 7.001 -3.559 1.00 85.56 99 GLU A N 1
ATOM 797 C CA . GLU A 1 99 ? -17.605 6.809 -5.014 1.00 85.56 99 GLU A CA 1
ATOM 798 C C . GLU A 1 99 ? -16.703 5.629 -5.393 1.00 85.56 99 GLU A C 1
ATOM 800 O O . GLU A 1 99 ? -17.050 4.845 -6.272 1.00 85.56 99 GLU A O 1
ATOM 805 N N . CYS A 1 100 ? -15.576 5.454 -4.696 1.00 82.38 100 CYS A N 1
ATOM 806 C CA . CYS A 1 100 ? -14.676 4.322 -4.916 1.00 82.38 100 CYS A CA 1
ATOM 807 C C . CYS A 1 100 ? -15.158 3.006 -4.280 1.00 82.38 100 CYS A C 1
ATOM 809 O O . CYS A 1 100 ? -14.484 1.990 -4.437 1.00 82.38 100 CYS A O 1
ATOM 811 N N . GLY A 1 101 ? -16.267 3.005 -3.531 1.00 86.69 101 GLY A N 1
ATOM 812 C CA . GLY A 1 101 ? -16.805 1.793 -2.910 1.00 86.69 101 GLY A CA 1
ATOM 813 C C . GLY A 1 101 ? -15.846 1.116 -1.926 1.00 86.69 101 GLY A C 1
ATOM 814 O O . GLY A 1 101 ? -15.877 -0.102 -1.789 1.00 86.69 101 GLY A O 1
ATOM 815 N N . ILE A 1 102 ? -14.982 1.877 -1.240 1.00 85.69 102 ILE A N 1
ATOM 816 C CA . ILE A 1 102 ? -13.957 1.302 -0.342 1.00 85.69 102 ILE A CA 1
ATOM 817 C C . ILE A 1 102 ? -14.532 0.771 0.975 1.00 85.69 102 ILE A C 1
ATOM 819 O O . ILE A 1 102 ? -13.807 0.240 1.817 1.00 85.69 102 ILE A O 1
ATOM 823 N N . GLU A 1 103 ? -15.815 1.015 1.215 1.00 88.94 103 GLU A N 1
ATOM 824 C CA . GLU A 1 103 ? -16.468 0.565 2.423 1.00 88.94 103 GLU A CA 1
ATOM 825 C C . GLU A 1 103 ? -16.628 -0.951 2.393 1.00 88.94 103 GLU A C 1
ATOM 827 O O . GLU A 1 103 ? -17.193 -1.497 1.449 1.00 88.94 103 GLU A O 1
ATOM 832 N N . ASP A 1 104 ? -16.195 -1.615 3.463 1.00 91.69 104 ASP A N 1
ATOM 833 C CA . ASP A 1 104 ? -16.428 -3.043 3.627 1.00 91.69 104 ASP A CA 1
ATOM 834 C C . ASP A 1 104 ? -17.940 -3.345 3.541 1.00 91.69 104 ASP A C 1
ATOM 836 O O . ASP A 1 104 ? -18.720 -2.773 4.323 1.00 91.69 104 ASP A O 1
ATOM 840 N N . PRO A 1 105 ? -18.386 -4.190 2.594 1.00 91.44 105 PRO A N 1
ATOM 841 C CA . PRO A 1 105 ? -19.791 -4.563 2.478 1.00 91.44 105 PRO A CA 1
ATOM 842 C C . PRO A 1 105 ? -20.298 -5.284 3.732 1.00 91.44 105 PRO A C 1
ATOM 844 O O . PRO A 1 105 ? -21.417 -5.006 4.163 1.00 91.44 105 PRO A O 1
ATOM 847 N N . GLU A 1 106 ? -19.452 -6.091 4.378 1.00 94.00 106 GLU A N 1
ATOM 848 C CA . GLU A 1 106 ? -19.811 -6.890 5.559 1.00 94.00 106 GLU A CA 1
ATOM 849 C C . GLU A 1 106 ? -19.726 -6.097 6.872 1.00 94.00 106 GLU A C 1
ATOM 851 O O . GLU A 1 106 ? -20.124 -6.574 7.934 1.00 94.00 106 GLU A O 1
ATOM 856 N N . LYS A 1 107 ? -19.247 -4.846 6.819 1.00 94.25 107 LYS A N 1
ATOM 857 C CA . LYS A 1 107 ? -19.144 -3.936 7.974 1.00 94.25 107 LYS A CA 1
ATOM 858 C C . LYS A 1 107 ? -18.337 -4.523 9.135 1.00 94.25 107 LYS A C 1
ATOM 860 O O . LYS A 1 107 ? -18.645 -4.248 10.295 1.00 94.25 107 LYS A O 1
ATOM 865 N N . GLN A 1 108 ? -17.281 -5.272 8.846 1.00 95.12 108 GLN A N 1
ATOM 866 C CA . GLN A 1 108 ? -16.363 -5.849 9.829 1.00 95.12 108 GLN A CA 1
ATOM 867 C C . GLN A 1 108 ? -15.057 -5.047 9.909 1.00 95.12 108 GLN A C 1
ATOM 869 O O . GLN A 1 108 ? -14.528 -4.817 10.999 1.00 95.12 108 GLN A O 1
ATOM 874 N N . PHE A 1 109 ? -14.580 -4.551 8.767 1.00 94.94 109 PHE A N 1
ATOM 875 C CA . PHE A 1 109 ? -13.372 -3.749 8.622 1.00 94.94 109 PHE A CA 1
ATOM 876 C C . PHE A 1 109 ? -13.691 -2.281 8.327 1.00 94.94 109 PHE A C 1
ATOM 878 O O . PHE A 1 109 ? -14.619 -1.909 7.610 1.00 94.94 109 PHE A O 1
ATOM 885 N N . THR A 1 110 ? -12.864 -1.399 8.872 1.00 93.69 110 THR A N 1
ATOM 886 C CA . THR A 1 110 ? -12.951 0.046 8.636 1.00 93.69 110 THR A CA 1
ATOM 887 C C . THR A 1 110 ? -11.798 0.465 7.750 1.00 93.69 110 THR A C 1
ATOM 889 O O . THR A 1 110 ? -10.678 0.560 8.241 1.00 93.69 110 THR A O 1
ATOM 892 N N . ILE A 1 111 ? -12.045 0.746 6.475 1.00 90.94 111 ILE A N 1
ATOM 893 C CA . ILE A 1 111 ? -11.022 1.318 5.598 1.00 90.94 111 ILE A CA 1
ATOM 894 C C . ILE A 1 111 ? -10.992 2.824 5.845 1.00 90.94 111 ILE A C 1
ATOM 896 O O . ILE A 1 111 ? -12.002 3.503 5.680 1.00 90.94 111 ILE A O 1
ATOM 900 N N . PHE A 1 112 ? -9.855 3.347 6.304 1.00 86.62 112 PHE A N 1
ATOM 901 C CA . PHE A 1 112 ? -9.725 4.771 6.653 1.00 86.62 112 PHE A CA 1
ATOM 902 C C . PHE A 1 112 ? -8.765 5.528 5.726 1.00 86.62 112 PHE A C 1
ATOM 904 O O . PHE A 1 112 ? -8.821 6.758 5.651 1.00 86.62 112 PHE A O 1
ATOM 911 N N . ALA A 1 113 ? -7.902 4.810 5.006 1.00 86.38 113 ALA A N 1
ATOM 912 C CA . ALA A 1 113 ? -7.023 5.357 3.982 1.00 86.38 113 ALA A CA 1
ATOM 913 C C . ALA A 1 113 ? -6.717 4.300 2.919 1.00 86.38 113 ALA A C 1
ATOM 915 O O . ALA A 1 113 ? -6.806 3.101 3.183 1.00 86.38 113 ALA A O 1
ATOM 916 N N . VAL A 1 114 ? -6.325 4.755 1.730 1.00 88.00 114 VAL A N 1
ATOM 917 C CA . VAL A 1 114 ? -5.853 3.896 0.642 1.00 88.00 114 VAL A CA 1
ATOM 918 C C . VAL A 1 114 ? -4.549 4.442 0.071 1.00 88.00 114 VAL A C 1
ATOM 920 O O . VAL A 1 114 ? -4.338 5.654 0.034 1.00 88.00 114 VAL A O 1
ATOM 923 N N . VAL A 1 115 ? -3.680 3.548 -0.388 1.00 88.81 115 VAL A N 1
ATOM 924 C CA . VAL A 1 115 ? -2.482 3.883 -1.160 1.00 88.81 115 VAL A CA 1
ATOM 925 C C . VAL A 1 115 ? -2.676 3.353 -2.579 1.00 88.81 115 VAL A C 1
ATOM 927 O O . VAL A 1 115 ? -2.574 2.144 -2.787 1.00 88.81 115 VAL A O 1
ATOM 930 N N . PRO A 1 116 ? -2.966 4.223 -3.561 1.00 91.75 116 PRO A N 1
ATOM 931 C CA . PRO A 1 116 ? -3.058 3.802 -4.952 1.00 91.75 116 PRO A CA 1
ATOM 932 C C . PRO A 1 116 ? -1.701 3.292 -5.445 1.00 91.75 116 PRO A C 1
ATOM 934 O O . PRO A 1 116 ? -0.687 3.973 -5.273 1.00 91.75 116 PRO A O 1
ATOM 937 N N . ILE A 1 117 ? -1.683 2.114 -6.062 1.00 94.69 117 ILE A N 1
ATOM 938 C CA . ILE A 1 117 ? -0.518 1.559 -6.756 1.00 94.69 117 ILE A CA 1
ATOM 939 C C . ILE A 1 117 ? -0.726 1.727 -8.262 1.00 94.69 117 ILE A C 1
ATOM 941 O O . ILE A 1 117 ? -1.756 1.321 -8.802 1.00 94.69 117 ILE A O 1
ATOM 945 N N . VAL A 1 118 ? 0.260 2.329 -8.919 1.00 96.75 118 VAL A N 1
ATOM 946 C CA . VAL A 1 118 ? 0.229 2.742 -10.330 1.00 96.75 118 VAL A CA 1
ATOM 947 C C . VAL A 1 118 ? 1.461 2.223 -11.068 1.00 96.75 118 VAL A C 1
ATOM 949 O O . VAL A 1 118 ? 2.385 1.682 -10.447 1.00 96.75 118 VAL A O 1
ATOM 952 N N . PHE A 1 119 ? 1.500 2.430 -12.385 1.00 97.94 119 PHE A N 1
ATOM 953 C CA . PHE A 1 119 ? 2.729 2.278 -13.154 1.00 97.94 119 PHE A CA 1
ATOM 954 C C . PHE A 1 119 ? 3.460 3.617 -13.233 1.00 97.94 119 PHE A C 1
ATOM 956 O O . PHE A 1 119 ? 2.870 4.647 -13.552 1.00 97.94 119 PHE A O 1
ATOM 963 N N . LEU A 1 120 ? 4.760 3.600 -12.980 1.00 97.69 120 LEU A N 1
ATOM 964 C CA . LEU A 1 120 ? 5.674 4.661 -13.379 1.00 97.69 120 LEU A CA 1
ATOM 965 C C . LEU A 1 120 ? 6.503 4.118 -14.544 1.00 97.69 120 LEU A C 1
ATOM 967 O O . LEU A 1 120 ? 7.190 3.111 -14.393 1.00 97.69 120 LEU A O 1
ATOM 971 N N . VAL A 1 121 ? 6.397 4.747 -15.712 1.00 98.06 121 VAL A N 1
ATOM 972 C CA . VAL A 1 121 ? 7.037 4.286 -16.952 1.00 98.06 121 VAL A CA 1
ATOM 973 C C . VAL A 1 121 ? 8.218 5.186 -17.280 1.00 98.06 121 VAL A C 1
ATOM 975 O O . VAL A 1 121 ? 8.058 6.402 -17.323 1.00 98.06 121 VAL A O 1
ATOM 978 N N . ASP A 1 122 ? 9.389 4.595 -17.506 1.00 97.44 122 ASP A N 1
ATOM 979 C CA . ASP A 1 122 ? 10.596 5.278 -17.974 1.00 97.44 122 ASP A CA 1
ATOM 980 C C . ASP A 1 122 ? 10.669 5.236 -19.506 1.00 97.44 122 ASP A C 1
ATOM 982 O O . ASP A 1 122 ? 10.997 4.210 -20.110 1.00 97.44 122 ASP A O 1
ATOM 986 N N . HIS A 1 123 ? 10.399 6.379 -20.141 1.00 95.56 123 HIS A N 1
ATOM 987 C CA . HIS A 1 123 ? 10.367 6.506 -21.601 1.00 95.56 123 HIS A CA 1
ATOM 988 C C . HIS A 1 123 ? 11.740 6.341 -22.248 1.00 95.56 123 HIS A C 1
ATOM 990 O O . HIS A 1 123 ? 11.823 5.985 -23.421 1.00 95.56 123 HIS A O 1
ATOM 996 N N . ARG A 1 124 ? 12.833 6.518 -21.494 1.00 94.12 124 ARG A N 1
ATOM 997 C CA . ARG A 1 124 ? 14.190 6.286 -22.010 1.00 94.12 124 ARG A CA 1
ATOM 998 C C . ARG A 1 124 ? 14.459 4.806 -22.254 1.00 94.12 124 ARG A C 1
ATOM 1000 O O . ARG A 1 124 ? 15.243 4.467 -23.134 1.00 94.12 124 ARG A O 1
ATOM 1007 N N . ARG A 1 125 ? 13.831 3.936 -21.456 1.00 95.56 125 ARG A N 1
ATOM 1008 C CA . ARG A 1 125 ? 13.981 2.471 -21.506 1.00 95.56 125 ARG A CA 1
ATOM 1009 C C . ARG A 1 125 ? 12.812 1.775 -22.200 1.00 95.56 125 ARG A C 1
ATOM 1011 O O . ARG A 1 125 ? 12.846 0.556 -22.355 1.00 95.56 125 ARG A O 1
ATOM 1018 N N . LEU A 1 126 ? 11.781 2.524 -22.588 1.00 96.12 126 LEU A N 1
ATOM 1019 C CA . LEU A 1 126 ? 10.599 1.993 -23.263 1.00 96.12 126 LEU A CA 1
ATOM 1020 C C . LEU A 1 126 ? 10.907 1.557 -24.699 1.00 96.12 126 LEU A C 1
ATOM 1022 O O . LEU A 1 126 ? 10.501 0.474 -25.114 1.00 96.12 126 LEU A O 1
ATOM 1026 N N . GLY A 1 127 ? 11.671 2.363 -25.442 1.00 92.75 127 GLY A N 1
ATOM 1027 C CA . GLY A 1 127 ? 11.960 2.082 -26.847 1.00 92.75 127 GLY A CA 1
ATOM 1028 C C . GLY A 1 127 ? 10.671 2.018 -27.672 1.00 92.75 127 GLY A C 1
ATOM 1029 O O . GLY A 1 127 ? 9.875 2.950 -27.642 1.00 92.75 127 GLY A O 1
ATOM 1030 N N . SER A 1 128 ? 10.468 0.917 -28.400 1.00 95.12 128 SER A N 1
ATOM 1031 C CA . SER A 1 128 ? 9.263 0.662 -29.203 1.00 95.12 128 SER A CA 1
ATOM 1032 C C . SER A 1 128 ? 8.176 -0.133 -28.470 1.00 95.12 128 SER A C 1
ATOM 1034 O O . SER A 1 128 ? 7.174 -0.492 -29.089 1.00 95.12 128 SER A O 1
ATOM 1036 N N . LEU A 1 129 ? 8.370 -0.459 -27.186 1.00 97.56 129 LEU A N 1
ATOM 1037 C CA . LEU A 1 129 ? 7.373 -1.200 -26.417 1.00 97.56 129 LEU A CA 1
ATOM 1038 C C . LEU A 1 129 ? 6.122 -0.341 -26.184 1.00 97.56 129 LEU A C 1
ATOM 1040 O O . LEU A 1 129 ? 6.239 0.868 -25.960 1.00 97.56 129 LEU A O 1
ATOM 1044 N N . PRO A 1 130 ? 4.921 -0.944 -26.185 1.00 97.75 130 PRO A N 1
ATOM 1045 C CA . PRO A 1 130 ? 3.718 -0.223 -25.807 1.00 97.75 130 PRO A CA 1
ATOM 1046 C C . PRO A 1 130 ? 3.792 0.207 -24.336 1.00 97.75 130 PRO A C 1
ATOM 1048 O O . PRO A 1 130 ? 4.365 -0.484 -23.489 1.00 97.75 130 PRO A O 1
ATOM 1051 N N . VAL A 1 131 ? 3.189 1.351 -24.016 1.00 98.00 131 VAL A N 1
ATOM 1052 C CA . VAL A 1 131 ? 2.972 1.769 -22.625 1.00 98.00 131 VAL A CA 1
ATOM 1053 C C . VAL A 1 131 ? 1.868 0.880 -22.036 1.00 98.00 131 VAL A C 1
ATOM 1055 O O . VAL A 1 131 ? 0.782 0.856 -22.618 1.00 98.00 131 VAL A O 1
ATOM 1058 N N . PRO A 1 132 ? 2.095 0.167 -20.914 1.00 97.56 132 PRO A N 1
ATOM 1059 C CA . PRO A 1 132 ? 1.057 -0.668 -20.317 1.00 97.56 132 PRO A CA 1
ATOM 1060 C C . PRO A 1 132 ? -0.087 0.213 -19.814 1.00 97.56 132 PRO A C 1
ATOM 1062 O O . PRO A 1 132 ? 0.130 1.149 -19.042 1.00 97.56 132 PRO A O 1
ATOM 1065 N N . GLY A 1 133 ? -1.304 -0.087 -20.254 1.00 96.69 133 GLY A N 1
ATOM 1066 C CA . GLY A 1 133 ? -2.520 0.618 -19.866 1.00 96.69 133 GLY A CA 1
ATOM 1067 C C . GLY A 1 133 ? -3.347 -0.143 -18.836 1.00 96.69 133 GLY A C 1
ATOM 1068 O O . GLY A 1 133 ? -4.245 0.444 -18.242 1.00 96.69 133 GLY A O 1
ATOM 1069 N N . GLN A 1 134 ? -3.087 -1.433 -18.614 1.00 96.19 134 GLN A N 1
ATOM 1070 C CA . GLN A 1 134 ? -3.856 -2.294 -17.710 1.00 96.19 134 GLN A CA 1
ATOM 1071 C C . GLN A 1 134 ? -2.965 -3.307 -16.974 1.00 96.19 134 GLN A C 1
ATOM 1073 O O . GLN A 1 134 ? -1.831 -3.573 -17.369 1.00 96.19 134 GLN A O 1
ATOM 1078 N N . TRP A 1 135 ? -3.487 -3.907 -15.898 1.00 96.94 135 TRP A N 1
ATOM 1079 C CA . TRP A 1 135 ? -2.777 -4.932 -15.114 1.00 96.94 135 TRP A CA 1
ATOM 1080 C C . TRP A 1 135 ? -2.510 -6.230 -15.882 1.00 96.94 135 TRP A C 1
ATOM 1082 O O . TRP A 1 135 ? -1.566 -6.940 -15.554 1.00 96.94 135 TRP A O 1
ATOM 1092 N N . SER A 1 136 ? -3.300 -6.536 -16.910 1.00 96.81 136 SER A N 1
ATOM 1093 C CA . SER A 1 136 ? -3.045 -7.674 -17.794 1.00 96.81 136 SER A CA 1
ATOM 1094 C C . SER A 1 136 ? -1.844 -7.448 -18.712 1.00 96.81 136 SER A C 1
ATOM 1096 O O . SER A 1 136 ? -1.150 -8.406 -19.037 1.00 96.81 136 SER A O 1
ATOM 1098 N N . ASP A 1 137 ? -1.574 -6.200 -19.109 1.00 97.88 137 ASP A N 1
ATOM 1099 C CA . ASP A 1 137 ? -0.535 -5.886 -20.099 1.00 97.88 137 ASP A CA 1
ATOM 1100 C C . ASP A 1 137 ? 0.850 -6.253 -19.566 1.00 97.88 137 ASP A C 1
ATOM 1102 O O . ASP A 1 137 ? 1.667 -6.831 -20.273 1.00 97.88 137 ASP A O 1
ATOM 1106 N N . ILE A 1 138 ? 1.096 -6.004 -18.277 1.00 97.50 138 ILE A N 1
ATOM 1107 C CA . ILE A 1 138 ? 2.367 -6.325 -17.614 1.00 97.50 138 ILE A CA 1
ATOM 1108 C C . ILE A 1 138 ? 2.646 -7.835 -17.498 1.00 97.50 138 ILE A C 1
ATOM 1110 O O . ILE A 1 138 ? 3.718 -8.221 -17.030 1.00 97.50 138 ILE A O 1
ATOM 1114 N N . LEU A 1 139 ? 1.699 -8.691 -17.895 1.00 98.50 139 LEU A N 1
ATOM 1115 C CA . LEU A 1 139 ? 1.859 -10.145 -17.961 1.00 98.50 139 LEU A CA 1
ATOM 1116 C C . LEU A 1 139 ? 2.309 -10.619 -19.350 1.00 98.50 139 LEU A C 1
ATOM 1118 O O . LEU A 1 139 ? 2.611 -11.798 -19.520 1.00 98.50 139 LEU A O 1
ATOM 1122 N N . ASP A 1 140 ? 2.351 -9.734 -20.344 1.00 98.44 140 ASP A N 1
ATOM 1123 C CA . ASP A 1 140 ? 2.819 -10.083 -21.679 1.00 98.44 140 ASP A CA 1
ATOM 1124 C C . ASP A 1 140 ? 4.354 -10.269 -21.678 1.00 98.44 140 ASP A C 1
ATOM 1126 O O . ASP A 1 140 ? 5.074 -9.390 -21.188 1.00 98.44 140 ASP A O 1
ATOM 1130 N N . PRO A 1 141 ? 4.892 -11.385 -22.210 1.00 98.19 141 PRO A N 1
ATOM 1131 C CA . PRO A 1 141 ? 6.332 -11.634 -22.303 1.00 98.19 141 PRO A CA 1
ATOM 1132 C C . PRO A 1 141 ? 7.150 -10.552 -23.026 1.00 98.19 141 PRO A C 1
ATOM 1134 O O . PRO A 1 141 ? 8.370 -10.522 -22.858 1.00 98.19 141 PRO A O 1
ATOM 1137 N N . ILE A 1 142 ? 6.534 -9.638 -23.793 1.00 98.06 142 ILE A N 1
ATOM 1138 C CA . ILE A 1 142 ? 7.237 -8.467 -24.358 1.00 98.06 142 ILE A CA 1
ATOM 1139 C C . ILE A 1 142 ? 7.923 -7.607 -23.283 1.00 98.06 142 ILE A C 1
ATOM 1141 O O . ILE A 1 142 ? 8.862 -6.868 -23.587 1.00 98.06 142 ILE A O 1
ATOM 1145 N N . TYR A 1 143 ? 7.476 -7.712 -22.027 1.00 98.50 143 TYR A N 1
ATOM 1146 C CA . TYR A 1 143 ? 8.048 -7.019 -20.876 1.00 98.50 143 TYR A CA 1
ATOM 1147 C C . TYR A 1 143 ? 9.056 -7.862 -20.078 1.00 98.50 143 TYR A C 1
ATOM 1149 O O . TYR A 1 143 ? 9.348 -7.519 -18.930 1.00 98.50 143 TYR A O 1
ATOM 1157 N N . HIS A 1 144 ? 9.625 -8.922 -20.660 1.00 98.25 144 HIS A N 1
ATOM 1158 C CA . HIS A 1 144 ? 10.675 -9.722 -20.023 1.00 98.25 144 HIS A CA 1
ATOM 1159 C C . HIS A 1 144 ? 11.829 -8.849 -19.491 1.00 98.25 144 HIS A C 1
ATOM 1161 O O . HIS A 1 144 ? 12.409 -8.047 -20.232 1.00 98.25 144 HIS A O 1
ATOM 1167 N N . ASP A 1 145 ? 12.143 -8.982 -18.198 1.00 97.94 145 ASP A N 1
ATOM 1168 C CA . ASP A 1 145 ? 13.128 -8.164 -17.475 1.00 97.94 145 ASP A CA 1
ATOM 1169 C C . ASP A 1 145 ? 12.935 -6.638 -17.623 1.00 97.94 145 ASP A C 1
ATOM 1171 O O . ASP A 1 145 ? 13.892 -5.852 -17.590 1.00 97.94 145 ASP A O 1
ATOM 1175 N N . LYS A 1 146 ? 11.687 -6.178 -17.775 1.00 98.38 146 LYS A N 1
ATOM 1176 C CA . LYS A 1 146 ? 11.347 -4.748 -17.903 1.00 98.38 146 LYS A CA 1
ATOM 1177 C C . LYS A 1 146 ? 10.637 -4.162 -16.691 1.00 98.38 146 LYS A C 1
ATOM 1179 O O . LYS A 1 146 ? 10.430 -2.946 -16.672 1.00 98.38 146 LYS A O 1
ATOM 1184 N N . ILE A 1 147 ? 10.292 -4.972 -15.691 1.00 98.56 147 ILE A N 1
ATOM 1185 C CA . ILE A 1 147 ? 9.468 -4.542 -14.554 1.00 98.56 147 ILE A CA 1
ATOM 1186 C C . ILE A 1 147 ? 10.262 -4.556 -13.247 1.00 98.56 147 ILE A C 1
ATOM 1188 O O . ILE A 1 147 ? 11.004 -5.496 -12.969 1.00 98.56 147 ILE A O 1
ATOM 1192 N N . ILE A 1 148 ? 10.073 -3.535 -12.410 1.00 98.06 148 ILE A N 1
ATOM 1193 C CA . ILE A 1 148 ? 10.473 -3.559 -10.999 1.00 98.06 148 ILE A CA 1
ATOM 1194 C C . ILE A 1 148 ? 9.239 -3.452 -10.115 1.00 98.06 148 ILE A C 1
ATOM 1196 O O . ILE A 1 148 ? 8.385 -2.581 -10.306 1.00 98.06 148 ILE A O 1
ATOM 1200 N N . VAL A 1 149 ? 9.180 -4.317 -9.106 1.00 97.00 149 VAL A N 1
ATOM 1201 C CA . VAL A 1 149 ? 8.124 -4.323 -8.089 1.00 97.00 149 VAL A CA 1
ATOM 1202 C C . VAL A 1 149 ? 8.685 -3.976 -6.711 1.00 97.00 149 VAL A C 1
ATOM 1204 O O . VAL A 1 149 ? 9.882 -4.091 -6.453 1.00 97.00 149 VAL A O 1
ATOM 1207 N N . GLY A 1 150 ? 7.813 -3.542 -5.804 1.00 91.81 150 GLY A N 1
ATOM 1208 C CA . GLY A 1 150 ? 8.201 -3.219 -4.436 1.00 91.81 150 GLY A CA 1
ATOM 1209 C C . GLY A 1 150 ? 8.636 -4.435 -3.623 1.00 91.81 150 GLY A C 1
ATOM 1210 O O . GLY A 1 150 ? 7.865 -5.385 -3.469 1.00 91.81 150 GLY A O 1
ATOM 1211 N N . GLY A 1 151 ? 9.826 -4.364 -3.030 1.00 89.31 151 GLY A N 1
ATOM 1212 C CA . GLY A 1 151 ? 10.305 -5.357 -2.072 1.00 89.31 151 GLY A CA 1
ATOM 1213 C C . GLY A 1 151 ? 11.539 -4.912 -1.295 1.00 89.31 151 GLY A C 1
ATOM 1214 O O . GLY A 1 151 ? 12.207 -3.944 -1.652 1.00 89.31 151 GLY A O 1
ATOM 1215 N N . TRP A 1 152 ? 11.847 -5.619 -0.212 1.00 84.38 152 TRP A N 1
ATOM 1216 C CA . TRP A 1 152 ? 13.048 -5.394 0.582 1.00 84.38 152 TRP A CA 1
ATOM 1217 C C . TRP A 1 152 ? 13.642 -6.711 1.088 1.00 84.38 152 TRP A C 1
ATOM 1219 O O . TRP A 1 152 ? 12.927 -7.625 1.500 1.00 84.38 152 TRP A O 1
ATOM 1229 N N . ARG A 1 153 ? 14.972 -6.778 1.055 1.00 80.75 153 ARG A N 1
ATOM 1230 C CA . ARG A 1 153 ? 15.808 -7.816 1.660 1.00 80.75 153 ARG A CA 1
ATOM 1231 C C . ARG A 1 153 ? 17.072 -7.161 2.199 1.00 80.75 153 ARG A C 1
ATOM 1233 O O . ARG A 1 153 ? 17.462 -6.092 1.730 1.00 80.75 153 ARG A O 1
ATOM 1240 N N . LYS A 1 154 ? 17.707 -7.798 3.180 1.00 74.69 154 LYS A N 1
ATOM 1241 C CA . LYS A 1 154 ? 18.930 -7.277 3.808 1.00 74.69 154 LYS A CA 1
ATOM 1242 C C . LYS A 1 154 ? 20.124 -7.264 2.848 1.00 74.69 154 LYS A C 1
ATOM 1244 O O . LYS A 1 154 ? 20.888 -6.307 2.853 1.00 74.69 154 LYS A O 1
ATOM 1249 N N . ASP A 1 155 ? 20.270 -8.327 2.069 1.00 78.06 155 ASP A N 1
ATOM 1250 C CA . ASP A 1 155 ? 21.332 -8.556 1.090 1.00 78.06 155 ASP A CA 1
ATOM 1251 C C . ASP A 1 155 ? 20.845 -9.587 0.056 1.00 78.06 155 ASP A C 1
ATOM 1253 O O . ASP A 1 155 ? 19.758 -10.151 0.199 1.00 78.06 155 ASP A O 1
ATOM 1257 N N . GLU A 1 156 ? 21.630 -9.836 -0.993 1.00 78.31 156 GLU A N 1
ATOM 1258 C CA . GLU A 1 156 ? 21.237 -10.734 -2.087 1.00 78.31 156 GLU A CA 1
ATOM 1259 C C . GLU A 1 156 ? 21.056 -12.198 -1.677 1.00 78.31 156 GLU A C 1
ATOM 1261 O O . GLU A 1 156 ? 20.321 -12.932 -2.339 1.00 78.31 156 GLU A O 1
ATOM 1266 N N . LYS A 1 157 ? 21.710 -12.614 -0.587 1.00 84.62 157 LYS A N 1
ATOM 1267 C CA . LYS A 1 157 ? 21.647 -13.982 -0.059 1.00 84.62 157 LYS A CA 1
ATOM 1268 C C . LYS A 1 157 ? 20.473 -14.170 0.902 1.00 84.62 157 LYS A C 1
ATOM 1270 O O . LYS A 1 157 ? 20.093 -15.301 1.194 1.00 84.62 157 LYS A O 1
ATOM 1275 N N . SER A 1 158 ? 19.907 -13.074 1.395 1.00 81.88 158 SER A N 1
ATOM 1276 C CA . SER A 1 158 ? 18.769 -13.074 2.301 1.00 81.88 158 SER A CA 1
ATOM 1277 C C . SER A 1 158 ? 17.448 -13.188 1.532 1.00 81.88 158 SER A C 1
ATOM 1279 O O . SER A 1 158 ? 17.295 -12.580 0.466 1.00 81.88 158 SER A O 1
ATOM 1281 N N . PRO A 1 159 ? 16.450 -13.909 2.076 1.00 85.06 159 PRO A N 1
ATOM 1282 C CA . PRO A 1 159 ? 15.109 -13.891 1.513 1.00 85.06 159 PRO A CA 1
ATOM 1283 C C . PRO A 1 159 ? 14.515 -12.479 1.586 1.00 85.06 159 PRO A C 1
ATOM 1285 O O . PRO A 1 159 ? 14.880 -11.671 2.448 1.00 85.06 159 PRO A O 1
ATOM 1288 N N . TYR A 1 160 ? 13.564 -12.196 0.696 1.00 82.94 160 TYR A N 1
ATOM 1289 C CA . TYR A 1 160 ? 12.739 -10.999 0.813 1.00 82.94 160 TYR A CA 1
ATOM 1290 C C . TYR A 1 160 ? 11.926 -11.060 2.102 1.00 82.94 160 TYR A C 1
ATOM 1292 O O . TYR A 1 160 ? 11.148 -11.984 2.324 1.00 82.94 160 TYR A O 1
ATOM 1300 N N . SER A 1 161 ? 12.130 -10.064 2.953 1.00 77.50 161 SER A N 1
ATOM 1301 C CA . SER A 1 161 ? 11.398 -9.878 4.204 1.00 77.50 161 SER A CA 1
ATOM 1302 C C . SER A 1 161 ? 10.190 -8.962 4.024 1.00 77.50 161 SER A C 1
ATOM 1304 O O . SER A 1 161 ? 9.272 -9.002 4.839 1.00 77.50 161 SER A O 1
ATOM 1306 N N . GLU A 1 162 ? 10.163 -8.162 2.954 1.00 80.12 162 GLU A N 1
ATOM 1307 C CA . GLU A 1 162 ? 9.002 -7.368 2.557 1.00 80.12 162 GLU A CA 1
ATOM 1308 C C . GLU A 1 162 ? 8.788 -7.463 1.046 1.00 80.12 162 GLU A C 1
ATOM 1310 O O . GLU A 1 162 ? 9.737 -7.419 0.262 1.00 80.12 162 GLU A O 1
ATOM 1315 N N . PHE A 1 163 ? 7.531 -7.566 0.630 1.00 85.50 163 PHE A N 1
ATOM 1316 C CA . PHE A 1 163 ? 7.117 -7.525 -0.767 1.00 85.50 163 PHE A CA 1
ATOM 1317 C C . PHE A 1 163 ? 5.642 -7.140 -0.871 1.00 85.50 163 PHE A C 1
ATOM 1319 O O . PHE A 1 163 ? 4.898 -7.183 0.111 1.00 85.50 163 PHE A O 1
ATOM 1326 N N . ASN A 1 164 ? 5.207 -6.731 -2.063 1.00 87.38 164 ASN A N 1
ATOM 1327 C CA . ASN A 1 164 ? 3.830 -6.306 -2.295 1.00 87.38 164 ASN A CA 1
ATOM 1328 C C . ASN A 1 164 ? 2.865 -7.501 -2.427 1.00 87.38 164 ASN A C 1
ATOM 1330 O O . ASN A 1 164 ? 2.404 -7.828 -3.518 1.00 87.38 164 ASN A O 1
ATOM 1334 N N . THR A 1 165 ? 2.528 -8.141 -1.304 1.00 88.06 165 THR A N 1
ATOM 1335 C CA . THR A 1 165 ? 1.559 -9.251 -1.265 1.00 88.06 165 THR A CA 1
ATOM 1336 C C . THR A 1 165 ? 0.209 -8.859 -1.863 1.00 88.06 165 THR A C 1
ATOM 1338 O O . THR A 1 165 ? -0.423 -9.668 -2.532 1.00 88.06 165 THR A O 1
ATOM 1341 N N . PHE A 1 166 ? -0.220 -7.606 -1.685 1.00 89.75 166 PHE A N 1
ATOM 1342 C CA . PHE A 1 166 ? -1.485 -7.116 -2.232 1.00 89.75 166 PHE A CA 1
ATOM 1343 C C . PHE A 1 166 ? -1.501 -7.142 -3.765 1.00 89.75 166 PHE A C 1
ATOM 1345 O O . PHE A 1 166 ? -2.467 -7.621 -4.352 1.00 89.75 166 PHE A O 1
ATOM 1352 N N . LEU A 1 167 ? -0.423 -6.701 -4.424 1.00 93.56 167 LEU A N 1
ATOM 1353 C CA . LEU A 1 167 ? -0.268 -6.830 -5.876 1.00 93.56 167 LEU A CA 1
ATOM 1354 C C . LEU A 1 167 ? -0.386 -8.295 -6.309 1.00 93.56 167 LEU A C 1
ATOM 1356 O O . LEU A 1 167 ? -1.179 -8.616 -7.189 1.00 93.56 167 LEU A O 1
ATOM 1360 N N . PHE A 1 168 ? 0.374 -9.186 -5.670 1.00 93.88 168 PHE A N 1
ATOM 1361 C CA . PHE A 1 168 ? 0.399 -10.600 -6.042 1.00 93.88 168 PHE A CA 1
ATOM 1362 C C . PHE A 1 168 ? -0.959 -11.278 -5.839 1.00 93.88 168 PHE A C 1
ATOM 1364 O O . PHE A 1 168 ? -1.399 -12.033 -6.700 1.00 93.88 168 PHE A O 1
ATOM 1371 N N . LEU A 1 169 ? -1.669 -10.969 -4.753 1.00 92.44 169 LEU A N 1
ATOM 1372 C CA . LEU A 1 169 ? -3.014 -11.490 -4.518 1.00 92.44 169 LEU A CA 1
ATOM 1373 C C . LEU A 1 169 ? -4.014 -11.023 -5.579 1.00 92.44 169 LEU A C 1
ATOM 1375 O O . LEU A 1 169 ? -4.827 -11.830 -6.018 1.00 92.44 169 LEU A O 1
ATOM 1379 N N . ASN A 1 170 ? -3.946 -9.764 -6.021 1.00 93.81 170 ASN A N 1
ATOM 1380 C CA . ASN A 1 170 ? -4.830 -9.269 -7.080 1.00 93.81 170 ASN A CA 1
ATOM 1381 C C . ASN A 1 170 ? -4.524 -9.939 -8.429 1.00 93.81 170 ASN A C 1
ATOM 1383 O O . ASN A 1 170 ? -5.436 -10.427 -9.087 1.00 93.81 170 ASN A O 1
ATOM 1387 N N . ILE A 1 171 ? -3.245 -10.081 -8.794 1.00 96.69 171 ILE A N 1
ATOM 1388 C CA . ILE A 1 171 ? -2.865 -10.814 -10.012 1.00 96.69 171 ILE A CA 1
ATOM 1389 C C . ILE A 1 171 ? -3.294 -12.285 -9.933 1.00 96.69 171 ILE A C 1
ATOM 1391 O O . ILE A 1 171 ? -3.805 -12.829 -10.907 1.00 96.69 171 ILE A O 1
ATOM 1395 N N . TYR A 1 172 ? -3.137 -12.934 -8.777 1.00 96.56 172 TYR A N 1
ATOM 1396 C CA . TYR A 1 172 ? -3.597 -14.308 -8.581 1.00 96.56 172 TYR A CA 1
ATOM 1397 C C . TYR A 1 172 ? -5.121 -14.433 -8.661 1.00 96.56 172 TYR A C 1
ATOM 1399 O O . TYR A 1 172 ? -5.626 -15.380 -9.257 1.00 96.56 172 TYR A O 1
ATOM 1407 N N . LYS A 1 173 ? -5.861 -13.490 -8.075 1.00 94.94 173 LYS A N 1
ATOM 1408 C CA . LYS A 1 173 ? -7.325 -13.465 -8.124 1.00 94.94 173 LYS A CA 1
ATOM 1409 C C . LYS A 1 173 ? -7.828 -13.416 -9.569 1.00 94.94 173 LYS A C 1
ATOM 1411 O O . LYS A 1 173 ? -8.731 -14.174 -9.908 1.00 94.94 173 LYS A O 1
ATOM 1416 N N . ASP A 1 174 ? -7.228 -12.566 -10.398 1.00 95.19 174 ASP A N 1
ATOM 1417 C CA . ASP A 1 174 ? -7.736 -12.292 -11.745 1.00 95.19 174 ASP A CA 1
ATOM 1418 C C . ASP A 1 174 ? -7.137 -13.230 -12.815 1.00 95.19 174 ASP A C 1
ATOM 1420 O O . ASP A 1 174 ? -7.786 -13.529 -13.816 1.00 95.19 174 ASP A O 1
ATOM 1424 N N . HIS A 1 175 ? -5.916 -13.741 -12.604 1.00 97.00 175 HIS A N 1
ATOM 1425 C CA . HIS A 1 175 ? -5.157 -14.515 -13.604 1.00 97.00 175 HIS A CA 1
ATOM 1426 C C . HIS A 1 175 ? -4.566 -15.836 -13.079 1.00 97.00 175 HIS A C 1
ATOM 1428 O O . HIS A 1 175 ? -3.834 -16.537 -13.791 1.00 97.00 175 HIS A O 1
ATOM 1434 N N . GLY A 1 176 ? -4.857 -16.201 -11.831 1.00 97.81 176 GLY A N 1
ATOM 1435 C CA . GLY A 1 176 ? -4.361 -17.415 -11.196 1.00 97.81 176 GLY A CA 1
ATOM 1436 C C . GLY A 1 176 ? -2.837 -17.469 -11.074 1.00 97.81 176 GLY A C 1
ATOM 1437 O O . GLY A 1 176 ? -2.108 -16.484 -11.204 1.00 97.81 176 GLY A O 1
ATOM 1438 N N . ILE A 1 177 ? -2.327 -18.680 -10.850 1.00 98.19 177 ILE A N 1
ATOM 1439 C CA . ILE A 1 177 ? -0.885 -18.917 -10.708 1.00 98.19 177 ILE A 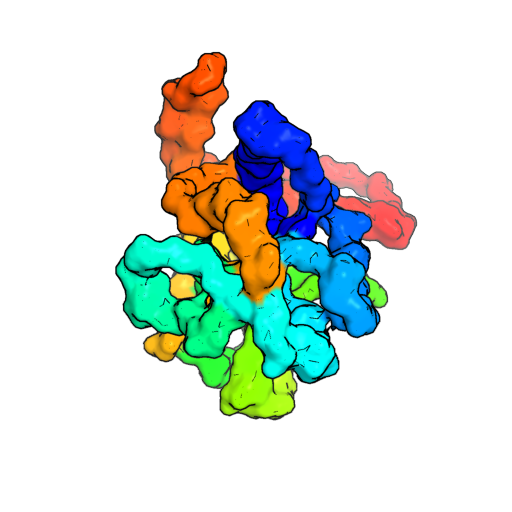CA 1
ATOM 1440 C C . ILE A 1 177 ? -0.094 -18.590 -11.985 1.00 98.19 177 ILE A C 1
ATOM 1442 O O . ILE A 1 177 ? 1.088 -18.268 -11.904 1.00 98.19 177 ILE A O 1
ATOM 1446 N N . GLN A 1 178 ? -0.725 -18.661 -13.163 1.00 98.12 178 GLN A N 1
ATOM 1447 C CA . GLN A 1 178 ? -0.060 -18.339 -14.428 1.00 98.12 178 GLN A CA 1
ATOM 1448 C C . GLN A 1 178 ? 0.221 -16.841 -14.544 1.00 98.12 178 GLN A C 1
ATOM 1450 O O . GLN A 1 178 ? 1.325 -16.472 -14.930 1.00 98.12 178 GLN A O 1
ATOM 1455 N N . GLY A 1 179 ? -0.706 -15.983 -14.100 1.00 98.25 179 GLY A N 1
ATOM 1456 C CA . GLY A 1 179 ? -0.449 -14.545 -14.017 1.00 98.25 179 GLY A CA 1
ATOM 1457 C C . GLY A 1 179 ? 0.748 -14.217 -13.126 1.00 98.25 179 GLY A C 1
ATOM 1458 O O . GLY A 1 179 ? 1.609 -13.432 -13.510 1.00 98.25 179 GLY A O 1
ATOM 1459 N N . LEU A 1 180 ? 0.880 -14.889 -11.978 1.00 98.12 180 LEU A N 1
ATOM 1460 C CA . LEU A 1 180 ? 2.056 -14.720 -11.117 1.00 98.12 180 LEU A CA 1
ATOM 1461 C C . LEU A 1 180 ? 3.357 -15.161 -11.794 1.00 98.12 180 LEU A C 1
ATOM 1463 O O . LEU A 1 180 ? 4.371 -14.481 -11.659 1.00 98.12 180 LEU A O 1
ATOM 1467 N N . LYS A 1 181 ? 3.338 -16.276 -12.534 1.00 98.44 181 LYS A N 1
ATOM 1468 C CA . LYS A 1 181 ? 4.509 -16.752 -13.283 1.00 98.44 181 LYS A CA 1
ATOM 1469 C C . LYS A 1 181 ? 4.921 -15.773 -14.379 1.00 98.44 181 LYS A C 1
ATOM 1471 O O . LYS A 1 181 ? 6.109 -15.506 -14.516 1.00 98.44 181 LYS A O 1
ATOM 1476 N N . HIS A 1 182 ? 3.963 -15.219 -15.117 1.00 98.62 182 HIS A N 1
ATOM 1477 C CA . HIS A 1 182 ? 4.236 -14.204 -16.132 1.00 98.62 182 HIS A CA 1
ATOM 1478 C C . HIS A 1 182 ? 4.777 -12.910 -15.519 1.00 98.62 182 HIS A C 1
ATOM 1480 O O . HIS A 1 182 ? 5.786 -12.389 -15.985 1.00 98.62 182 HIS A O 1
ATOM 1486 N N . LEU A 1 183 ? 4.181 -12.433 -14.420 1.00 98.38 183 LEU A N 1
ATOM 1487 C CA . LEU A 1 183 ? 4.703 -11.267 -13.709 1.00 98.38 183 LEU A CA 1
ATOM 1488 C C . LEU A 1 183 ? 6.136 -11.509 -13.224 1.00 98.38 183 LEU A C 1
ATOM 1490 O O . LEU A 1 183 ? 6.989 -10.641 -13.392 1.00 98.38 183 LEU A O 1
ATOM 1494 N N . ALA A 1 184 ? 6.415 -12.682 -12.651 1.00 97.56 184 ALA A N 1
ATOM 1495 C CA . ALA A 1 184 ? 7.757 -13.052 -12.216 1.00 97.56 184 ALA A CA 1
ATOM 1496 C C . ALA A 1 184 ? 8.744 -13.092 -13.392 1.00 97.56 184 ALA A C 1
ATOM 1498 O O . ALA A 1 184 ? 9.831 -12.539 -13.277 1.00 97.56 184 ALA A O 1
ATOM 1499 N N . TYR A 1 185 ? 8.348 -13.669 -14.530 1.00 98.44 185 TYR A N 1
ATOM 1500 C CA . TYR A 1 185 ? 9.151 -13.696 -15.756 1.00 98.44 185 TYR A CA 1
ATOM 1501 C C . TYR A 1 185 ? 9.460 -12.291 -16.303 1.00 98.44 185 TYR A C 1
ATOM 1503 O O . TYR A 1 185 ? 10.537 -12.054 -16.843 1.00 98.44 185 TYR A O 1
ATOM 1511 N N . ASN A 1 186 ? 8.542 -11.342 -16.133 1.00 98.69 186 ASN A N 1
ATOM 1512 C CA . ASN A 1 186 ? 8.721 -9.956 -16.566 1.00 98.69 186 ASN A CA 1
ATOM 1513 C C . ASN A 1 186 ? 9.451 -9.074 -15.537 1.00 98.69 186 ASN A C 1
ATOM 1515 O O . ASN A 1 186 ? 9.859 -7.948 -15.842 1.00 98.69 186 ASN A O 1
ATOM 1519 N N . THR A 1 187 ? 9.622 -9.567 -14.309 1.00 98.12 187 THR A N 1
ATOM 1520 C CA . THR A 1 187 ? 10.223 -8.817 -13.204 1.00 98.12 187 THR A CA 1
ATOM 1521 C C . THR A 1 187 ? 11.740 -8.935 -13.234 1.00 98.12 187 THR A C 1
ATOM 1523 O O . THR A 1 187 ? 12.301 -9.969 -12.891 1.00 98.12 187 THR A O 1
ATOM 1526 N N . LYS A 1 188 ? 12.407 -7.820 -13.531 1.00 96.62 188 LYS A N 1
ATOM 1527 C CA . LYS A 1 188 ? 13.866 -7.688 -13.471 1.00 96.62 188 LYS A CA 1
ATOM 1528 C C . LYS A 1 188 ? 14.392 -7.737 -12.038 1.00 96.62 188 LYS A C 1
ATOM 1530 O O . LYS A 1 188 ? 15.441 -8.315 -11.772 1.00 96.62 188 LYS A O 1
ATOM 1535 N N . ASN A 1 189 ? 13.727 -7.035 -11.119 1.00 92.69 189 ASN A N 1
ATOM 1536 C CA . ASN A 1 189 ? 14.164 -6.934 -9.726 1.00 92.69 189 ASN A CA 1
ATOM 1537 C C . ASN A 1 189 ? 13.012 -6.511 -8.801 1.00 92.69 189 ASN A C 1
ATOM 1539 O O . ASN A 1 189 ? 12.013 -5.944 -9.247 1.00 92.69 189 ASN A O 1
ATOM 1543 N N . MET A 1 190 ? 13.186 -6.719 -7.497 1.00 94.25 190 MET A N 1
ATOM 1544 C CA . MET A 1 190 ? 12.341 -6.128 -6.464 1.00 94.25 190 MET A CA 1
ATOM 1545 C C . MET A 1 190 ? 13.167 -5.179 -5.600 1.00 94.25 190 MET A C 1
ATOM 1547 O O . MET A 1 190 ? 14.148 -5.596 -4.977 1.00 94.25 190 MET A O 1
ATOM 1551 N N . LEU A 1 191 ? 12.763 -3.911 -5.554 1.00 90.69 191 LEU A N 1
ATOM 1552 C CA . LEU A 1 191 ? 13.492 -2.839 -4.876 1.00 90.69 191 LEU A CA 1
ATOM 1553 C C . LEU A 1 191 ? 12.587 -2.086 -3.903 1.00 90.69 191 LEU A C 1
ATOM 1555 O O . LEU A 1 191 ? 11.365 -2.051 -4.053 1.00 90.69 191 LEU A O 1
ATOM 1559 N N . HIS A 1 192 ? 13.193 -1.433 -2.911 1.00 88.00 192 HIS A N 1
ATOM 1560 C CA . HIS A 1 192 ? 12.446 -0.583 -1.991 1.00 88.00 192 HIS A CA 1
ATOM 1561 C C . HIS A 1 192 ? 11.854 0.608 -2.758 1.00 88.00 192 HIS A C 1
ATOM 1563 O O . HIS A 1 192 ? 12.542 1.223 -3.573 1.00 88.00 192 HIS A O 1
ATOM 1569 N N . TYR A 1 193 ? 10.606 0.986 -2.474 1.00 86.88 193 TYR A N 1
ATOM 1570 C CA . TYR A 1 193 ? 9.885 1.972 -3.287 1.00 86.88 193 TYR A CA 1
ATOM 1571 C C . TYR A 1 193 ? 10.587 3.333 -3.402 1.00 86.88 193 TYR A C 1
ATOM 1573 O O . TYR A 1 193 ? 10.596 3.933 -4.471 1.00 86.88 193 TYR A O 1
ATOM 1581 N N . VAL A 1 194 ? 11.227 3.805 -2.327 1.00 81.88 194 VAL A N 1
ATOM 1582 C CA . VAL A 1 194 ? 12.016 5.052 -2.367 1.00 81.88 194 VAL A CA 1
ATOM 1583 C C . VAL A 1 194 ? 13.191 4.928 -3.342 1.00 81.88 194 VAL A C 1
ATOM 1585 O O . VAL A 1 194 ? 13.480 5.860 -4.086 1.00 81.88 194 VAL A O 1
ATOM 1588 N N . HIS A 1 195 ? 13.843 3.765 -3.393 1.00 84.75 195 HIS A N 1
ATOM 1589 C CA . HIS A 1 195 ? 14.926 3.530 -4.342 1.00 84.75 195 HIS A CA 1
ATOM 1590 C C . HIS A 1 195 ? 14.388 3.521 -5.781 1.00 84.75 195 HIS A C 1
ATOM 1592 O O . HIS A 1 195 ? 14.953 4.195 -6.637 1.00 84.75 195 HIS A O 1
ATOM 1598 N N . MET A 1 196 ? 13.243 2.866 -6.020 1.00 91.00 196 MET A N 1
ATOM 1599 C CA . MET A 1 196 ? 12.554 2.880 -7.318 1.00 91.00 196 MET A CA 1
ATOM 1600 C C . MET A 1 196 ? 12.282 4.310 -7.809 1.00 91.00 196 MET A C 1
ATOM 1602 O O . MET A 1 196 ? 12.628 4.634 -8.943 1.00 91.00 196 MET A O 1
ATOM 1606 N N . SER A 1 197 ? 11.731 5.183 -6.953 1.00 86.50 197 SER A N 1
ATOM 1607 C CA . SER A 1 197 ? 11.430 6.576 -7.321 1.00 86.50 197 SER A CA 1
ATOM 1608 C C . SER A 1 197 ? 12.666 7.413 -7.658 1.00 86.50 197 SER A C 1
ATOM 1610 O O . SER A 1 197 ? 12.558 8.343 -8.454 1.00 86.50 197 SER A O 1
ATOM 1612 N N . ARG A 1 198 ? 13.831 7.075 -7.087 1.00 84.38 198 ARG A N 1
ATOM 1613 C CA . ARG A 1 198 ? 15.104 7.763 -7.349 1.00 84.38 198 ARG A CA 1
ATOM 1614 C C . ARG A 1 198 ? 15.716 7.323 -8.677 1.00 84.38 198 ARG A C 1
ATOM 1616 O O . ARG A 1 198 ? 16.172 8.152 -9.461 1.00 84.38 198 ARG A O 1
ATOM 1623 N N . ILE A 1 199 ? 15.714 6.018 -8.960 1.00 89.12 199 ILE A N 1
ATOM 1624 C CA . ILE A 1 199 ? 16.388 5.485 -10.154 1.00 89.12 199 ILE A CA 1
ATOM 1625 C C . ILE A 1 199 ? 15.551 5.586 -11.431 1.00 89.12 199 ILE A C 1
ATOM 1627 O O . ILE A 1 199 ? 16.125 5.546 -12.520 1.00 89.12 199 ILE A O 1
ATOM 1631 N N . ALA A 1 200 ? 14.226 5.714 -11.332 1.00 91.00 200 ALA A N 1
ATOM 1632 C CA . ALA A 1 200 ? 13.367 5.874 -12.502 1.00 91.00 200 ALA A CA 1
ATOM 1633 C C . ALA A 1 200 ? 13.771 7.114 -13.326 1.00 91.00 200 ALA A C 1
ATOM 1635 O O . ALA A 1 200 ? 14.001 8.199 -12.783 1.00 91.00 200 ALA A O 1
ATOM 1636 N N . GLY A 1 201 ? 13.910 6.949 -14.645 1.00 89.12 201 GLY A N 1
ATOM 1637 C CA . GLY A 1 201 ? 14.383 8.001 -15.551 1.00 89.12 201 GLY A CA 1
ATOM 1638 C C . GLY A 1 201 ? 15.900 8.237 -15.534 1.00 89.12 201 GLY A C 1
ATOM 1639 O O . GLY A 1 201 ? 16.386 9.114 -16.264 1.00 89.12 201 GLY A O 1
ATOM 1640 N N . SER A 1 202 ? 16.666 7.510 -14.713 1.00 87.44 202 SER A N 1
ATOM 1641 C CA . SER A 1 202 ? 18.125 7.652 -14.613 1.00 87.44 202 SER A CA 1
ATOM 1642 C C . SER A 1 202 ? 18.883 6.615 -15.456 1.00 87.44 202 SER A C 1
ATOM 1644 O O . SER A 1 202 ? 18.324 5.642 -15.971 1.00 87.44 202 SER A O 1
ATOM 1646 N N . ASP A 1 203 ? 20.195 6.806 -15.561 1.00 87.44 203 ASP A N 1
ATOM 1647 C CA . ASP A 1 203 ? 21.125 5.871 -16.206 1.00 87.44 203 ASP A CA 1
ATOM 1648 C C . ASP A 1 203 ? 21.527 4.694 -15.302 1.00 87.44 203 ASP A C 1
ATOM 1650 O O . ASP A 1 203 ? 22.309 3.842 -15.708 1.00 87.44 203 ASP A O 1
ATOM 1654 N N . ASN A 1 204 ? 20.970 4.596 -14.088 1.00 88.81 204 ASN A N 1
ATOM 1655 C CA . ASN A 1 204 ? 21.306 3.529 -13.148 1.00 88.81 204 ASN A CA 1
ATOM 1656 C C . ASN A 1 204 ? 20.956 2.143 -13.724 1.00 88.81 204 ASN A C 1
ATOM 1658 O O . ASN A 1 204 ? 19.817 1.891 -14.123 1.00 88.81 204 ASN A O 1
ATOM 1662 N N . GLU A 1 205 ? 21.913 1.220 -13.756 1.00 89.62 205 GLU A N 1
ATOM 1663 C CA . GLU A 1 205 ? 21.745 -0.107 -14.366 1.00 89.62 205 GLU A CA 1
ATOM 1664 C C . GLU A 1 205 ? 20.651 -0.954 -13.701 1.00 89.62 205 GLU A C 1
ATOM 1666 O O . GLU A 1 205 ? 19.993 -1.754 -14.377 1.00 89.62 205 GLU A O 1
ATOM 1671 N N . LEU A 1 206 ? 20.375 -0.719 -12.413 1.00 90.00 206 LEU A N 1
ATOM 1672 C CA . LEU A 1 206 ? 19.287 -1.367 -11.681 1.00 90.00 206 LEU A CA 1
ATOM 1673 C C . LEU A 1 206 ? 17.902 -0.914 -12.151 1.00 90.00 206 LEU A C 1
ATOM 1675 O O . LEU A 1 206 ? 16.922 -1.568 -11.814 1.00 90.00 206 LEU A O 1
ATOM 1679 N N . GLY A 1 207 ? 17.798 0.174 -12.921 1.00 93.00 207 GLY A N 1
ATOM 1680 C CA . GLY A 1 207 ? 16.532 0.684 -13.442 1.00 93.00 207 GLY A CA 1
ATOM 1681 C C . GLY A 1 207 ? 15.857 -0.246 -14.458 1.00 93.00 207 GLY A C 1
ATOM 1682 O O . GLY A 1 207 ? 16.490 -1.113 -15.071 1.00 93.00 207 GLY A O 1
ATOM 1683 N N . ALA A 1 208 ? 14.561 -0.037 -14.674 1.00 96.69 208 ALA A N 1
ATOM 1684 C CA . ALA A 1 208 ? 13.739 -0.802 -15.607 1.00 96.69 208 ALA A CA 1
ATOM 1685 C C . ALA A 1 208 ? 12.764 0.114 -16.357 1.00 96.69 208 ALA A C 1
ATOM 1687 O O . ALA A 1 208 ? 12.742 1.320 -16.134 1.00 96.69 208 ALA A O 1
ATOM 1688 N N . THR A 1 209 ? 11.996 -0.446 -17.286 1.00 97.88 209 THR A N 1
ATOM 1689 C CA . THR A 1 209 ? 11.045 0.319 -18.102 1.00 97.88 209 THR A CA 1
ATOM 1690 C C . THR A 1 209 ? 9.778 0.651 -17.321 1.00 97.88 209 THR A C 1
ATOM 1692 O O . THR A 1 209 ? 9.235 1.742 -17.468 1.00 97.88 209 THR A O 1
ATOM 1695 N N . ILE A 1 210 ? 9.304 -0.277 -16.488 1.00 98.50 210 ILE A N 1
ATOM 1696 C CA . ILE A 1 210 ? 8.045 -0.165 -15.750 1.00 98.50 210 ILE A CA 1
ATOM 1697 C C . ILE A 1 210 ? 8.324 -0.379 -14.264 1.00 98.50 210 ILE A C 1
ATOM 1699 O O . ILE A 1 210 ? 8.981 -1.338 -13.866 1.00 98.50 210 ILE A O 1
ATOM 1703 N N . TYR A 1 211 ? 7.780 0.497 -13.431 1.00 98.06 211 TYR A N 1
ATOM 1704 C CA . TYR A 1 211 ? 7.860 0.414 -11.979 1.00 98.06 211 TYR A CA 1
ATOM 1705 C C . TYR A 1 211 ? 6.445 0.328 -11.406 1.00 98.06 211 TYR A C 1
ATOM 1707 O O . TYR A 1 211 ? 5.628 1.214 -11.654 1.00 98.06 211 TYR A O 1
ATOM 1715 N N . ILE A 1 212 ? 6.156 -0.708 -10.617 1.00 97.81 212 ILE A N 1
ATOM 1716 C CA . ILE A 1 212 ? 4.878 -0.847 -9.903 1.00 97.81 212 ILE A CA 1
ATOM 1717 C C . ILE A 1 212 ? 5.045 -0.262 -8.499 1.00 97.81 212 ILE A C 1
ATOM 1719 O O . ILE A 1 212 ? 5.696 -0.857 -7.637 1.00 97.81 212 ILE A O 1
ATOM 1723 N N . ILE A 1 213 ? 4.494 0.931 -8.274 1.00 94.75 213 ILE A N 1
ATOM 1724 C CA . ILE A 1 213 ? 4.872 1.794 -7.145 1.00 94.75 213 ILE A CA 1
ATOM 1725 C C . ILE A 1 213 ? 3.659 2.562 -6.581 1.00 94.75 213 ILE A C 1
ATOM 1727 O O . ILE A 1 213 ? 2.713 2.842 -7.321 1.00 94.75 213 ILE A O 1
ATOM 1731 N N . PRO A 1 214 ? 3.653 2.933 -5.283 1.00 92.69 214 PRO A N 1
ATOM 1732 C CA . PRO A 1 214 ? 2.697 3.893 -4.745 1.00 92.69 214 PRO A CA 1
ATOM 1733 C C . PRO A 1 214 ? 2.673 5.209 -5.524 1.00 92.69 214 PRO A C 1
ATOM 1735 O O . PRO A 1 214 ? 3.721 5.811 -5.761 1.00 92.69 214 PRO A O 1
ATOM 1738 N N . TRP A 1 215 ? 1.474 5.694 -5.848 1.00 92.19 215 TRP A N 1
ATOM 1739 C CA . TRP A 1 215 ? 1.265 6.913 -6.633 1.00 92.19 215 TRP A CA 1
ATOM 1740 C C . TRP A 1 215 ? 2.013 8.119 -6.067 1.00 92.19 215 TRP A C 1
ATOM 1742 O O . TRP A 1 215 ? 2.691 8.809 -6.817 1.00 92.19 215 TRP A O 1
ATOM 1752 N N . PHE A 1 216 ? 1.980 8.331 -4.749 1.00 86.75 216 PHE A N 1
ATOM 1753 C CA . PHE A 1 216 ? 2.663 9.477 -4.144 1.00 86.75 216 PHE A CA 1
ATOM 1754 C C . PHE A 1 216 ? 4.184 9.462 -4.370 1.00 86.75 216 PHE A C 1
ATOM 1756 O O . PHE A 1 216 ? 4.783 10.525 -4.421 1.00 86.75 216 PHE A O 1
ATOM 1763 N N . LEU A 1 217 ? 4.814 8.285 -4.509 1.00 87.00 217 LEU A N 1
ATOM 1764 C CA . LEU A 1 217 ? 6.243 8.166 -4.829 1.00 87.00 217 LEU A CA 1
ATOM 1765 C C . LEU A 1 217 ? 6.514 8.341 -6.323 1.00 87.00 217 LEU A C 1
ATOM 1767 O O . LEU A 1 217 ? 7.565 8.856 -6.697 1.00 87.00 217 LEU A O 1
ATOM 1771 N N . ALA A 1 218 ? 5.573 7.917 -7.167 1.00 90.25 218 ALA A N 1
ATOM 1772 C CA . ALA A 1 218 ? 5.628 8.175 -8.600 1.00 90.25 218 ALA A CA 1
ATOM 1773 C C . ALA A 1 218 ? 5.512 9.678 -8.902 1.00 90.25 218 ALA A C 1
ATOM 1775 O O . ALA A 1 218 ? 6.255 10.196 -9.729 1.00 90.25 218 ALA A O 1
ATOM 1776 N N . ASP A 1 219 ? 4.616 10.371 -8.195 1.00 82.94 219 ASP A N 1
ATOM 1777 C CA . ASP A 1 219 ? 4.320 11.797 -8.365 1.00 82.94 219 ASP A CA 1
ATOM 1778 C C . ASP A 1 219 ? 5.501 12.697 -7.971 1.00 82.94 219 ASP A C 1
ATOM 1780 O O . ASP A 1 219 ? 5.819 13.664 -8.659 1.00 82.94 219 ASP A O 1
ATOM 1784 N N . ILE A 1 220 ? 6.222 12.325 -6.910 1.00 76.25 220 ILE A N 1
ATOM 1785 C C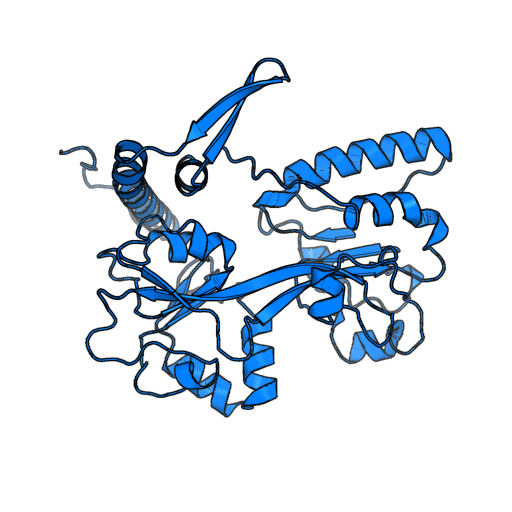A . ILE A 1 220 ? 7.422 13.043 -6.455 1.00 76.25 220 ILE A CA 1
ATOM 1786 C C . ILE A 1 220 ? 8.711 12.569 -7.149 1.00 76.25 220 ILE A C 1
ATOM 1788 O O . ILE A 1 220 ? 9.813 12.907 -6.712 1.00 76.25 220 ILE A O 1
ATOM 1792 N N . CYS A 1 221 ? 8.609 11.758 -8.209 1.00 81.06 221 CYS A N 1
ATOM 1793 C CA . CYS A 1 221 ? 9.777 11.329 -8.971 1.00 81.06 221 CYS A CA 1
ATOM 1794 C C . CYS A 1 221 ? 10.481 12.567 -9.568 1.00 81.06 221 CYS A C 1
ATOM 1796 O O . CYS A 1 221 ? 9.849 13.365 -10.270 1.00 81.06 221 CYS A O 1
ATOM 1798 N N . PRO A 1 222 ? 11.796 12.750 -9.341 1.00 69.19 222 PRO A N 1
ATOM 1799 C CA . PRO A 1 222 ? 12.492 13.983 -9.715 1.00 69.19 222 PRO A CA 1
ATOM 1800 C C . PRO A 1 222 ? 12.523 14.229 -11.229 1.00 69.19 222 PRO A C 1
ATOM 1802 O O . PRO A 1 222 ? 12.624 15.375 -11.674 1.00 69.19 222 PRO A O 1
ATOM 1805 N N . ARG A 1 223 ? 12.398 13.161 -12.026 1.00 80.00 223 ARG A N 1
ATOM 1806 C CA . ARG A 1 223 ? 12.604 13.144 -13.480 1.00 80.00 223 ARG A CA 1
ATOM 1807 C C . ARG A 1 223 ? 11.303 13.055 -14.282 1.00 80.00 223 ARG A C 1
ATOM 1809 O O . ARG A 1 223 ? 11.271 12.402 -15.321 1.00 80.00 223 ARG A O 1
ATOM 1816 N N . GLY A 1 224 ? 10.261 13.778 -13.868 1.00 69.38 224 GLY A N 1
ATOM 1817 C CA . GLY A 1 224 ? 8.940 13.780 -14.524 1.00 69.38 224 GLY A CA 1
ATOM 1818 C C . GLY A 1 224 ? 8.901 14.187 -16.011 1.00 69.38 224 GLY A C 1
ATOM 1819 O O . GLY A 1 224 ? 7.872 14.036 -16.649 1.00 69.38 224 GLY A O 1
ATOM 1820 N N . GLY A 1 225 ? 10.001 14.685 -16.594 1.00 78.62 225 GLY A N 1
ATOM 1821 C CA . GLY A 1 225 ? 10.122 14.882 -18.050 1.00 78.62 225 GLY A CA 1
ATOM 1822 C C . GLY A 1 225 ? 10.566 13.636 -18.833 1.00 78.62 225 GLY A C 1
ATOM 1823 O O . GLY A 1 225 ? 10.517 13.629 -20.057 1.00 78.62 225 GLY A O 1
ATOM 1824 N N . LYS A 1 226 ? 11.040 12.598 -18.136 1.00 89.81 226 LYS A N 1
ATOM 1825 C CA . LYS A 1 226 ? 11.540 11.327 -18.693 1.00 89.81 226 LYS A CA 1
ATOM 1826 C C . LYS A 1 226 ? 10.671 10.141 -18.277 1.00 89.81 226 LYS A C 1
ATOM 1828 O O . LYS A 1 226 ? 10.778 9.065 -18.860 1.00 89.81 226 LYS A O 1
ATOM 1833 N N . THR A 1 227 ? 9.826 10.335 -17.272 1.00 94.31 227 THR A N 1
ATOM 1834 C CA . THR A 1 227 ? 8.913 9.328 -16.750 1.00 94.31 227 THR A CA 1
ATOM 1835 C C . THR A 1 227 ? 7.469 9.803 -16.843 1.00 94.31 227 THR A C 1
ATOM 1837 O O . THR A 1 227 ? 7.202 11.001 -16.868 1.00 94.31 227 THR A O 1
ATOM 1840 N N . SER A 1 228 ? 6.522 8.869 -16.884 1.00 95.06 228 SER A N 1
ATOM 1841 C CA . SER A 1 228 ? 5.094 9.183 -16.779 1.00 95.06 228 SER A CA 1
ATOM 1842 C C . SER A 1 228 ? 4.392 8.256 -15.802 1.00 95.06 228 SER A C 1
ATOM 1844 O O . SER A 1 228 ? 4.641 7.048 -15.796 1.00 95.06 228 SER A O 1
ATOM 1846 N N . VAL A 1 229 ? 3.468 8.816 -15.027 1.00 96.12 229 VAL A N 1
ATOM 1847 C CA . VAL A 1 229 ? 2.545 8.047 -14.193 1.00 96.12 229 VAL A CA 1
ATOM 1848 C C . VAL A 1 229 ? 1.383 7.567 -15.054 1.00 96.12 229 VAL A C 1
ATOM 1850 O O . VAL A 1 229 ? 0.663 8.385 -15.625 1.00 96.12 229 VAL A O 1
ATOM 1853 N N . ILE A 1 230 ? 1.190 6.254 -15.130 1.00 96.88 230 ILE A N 1
ATOM 1854 C CA . ILE A 1 230 ? 0.069 5.635 -15.832 1.00 96.88 230 ILE A CA 1
ATOM 1855 C C . ILE A 1 230 ? -0.885 5.032 -14.807 1.00 96.88 230 ILE A C 1
ATOM 1857 O O . ILE A 1 230 ? -0.519 4.160 -14.013 1.00 96.88 230 ILE A O 1
ATOM 1861 N N . TRP A 1 231 ? -2.124 5.513 -14.844 1.00 95.94 231 TRP A N 1
ATOM 1862 C CA . TRP A 1 231 ? -3.238 4.921 -14.120 1.00 95.94 231 TRP A CA 1
ATOM 1863 C C . TRP A 1 231 ? -3.813 3.785 -14.966 1.00 95.94 231 TRP A C 1
ATOM 1865 O O . TRP A 1 231 ? -4.192 4.040 -16.111 1.00 95.94 231 TRP A O 1
ATOM 1875 N N . PRO A 1 232 ? -3.882 2.549 -14.445 1.00 94.94 232 PRO A N 1
ATOM 1876 C CA . PRO A 1 232 ? -4.479 1.449 -15.188 1.00 94.94 232 PRO A CA 1
ATOM 1877 C C . PRO A 1 232 ? -5.943 1.751 -15.548 1.00 94.94 232 PRO A C 1
ATOM 1879 O O . PRO A 1 232 ? -6.659 2.353 -14.749 1.00 94.94 232 PRO A O 1
ATOM 1882 N N . GLY A 1 233 ? -6.402 1.319 -16.725 1.00 88.31 233 GLY A N 1
ATOM 1883 C CA . GLY A 1 233 ? -7.695 1.712 -17.301 1.00 88.31 233 GLY A CA 1
ATOM 1884 C C . GLY A 1 233 ? -8.919 1.351 -16.453 1.00 88.31 233 GLY A C 1
ATOM 1885 O O . GLY A 1 233 ? -9.861 2.133 -16.383 1.00 88.31 233 GLY A O 1
ATOM 1886 N N . TYR A 1 234 ? -8.886 0.213 -15.752 1.00 83.44 234 TYR A N 1
ATOM 1887 C CA . TYR A 1 234 ? -9.928 -0.185 -14.791 1.00 83.44 234 TYR A CA 1
ATOM 1888 C C . TYR A 1 234 ? -9.653 0.288 -13.351 1.00 83.44 234 TYR A C 1
ATOM 1890 O O . TYR A 1 234 ? -10.385 -0.067 -12.431 1.00 83.44 234 TYR A O 1
ATOM 1898 N N . GLY A 1 235 ? -8.612 1.100 -13.149 1.00 86.25 235 GLY A N 1
ATOM 1899 C CA . GLY A 1 235 ? -8.245 1.699 -11.871 1.00 86.25 235 GLY A CA 1
ATOM 1900 C C . GLY A 1 235 ? -6.912 1.206 -11.300 1.00 86.25 235 GLY A C 1
ATOM 1901 O O . GLY A 1 235 ? -6.452 0.085 -11.531 1.00 86.25 235 GLY A O 1
ATOM 1902 N N . ALA A 1 236 ? -6.286 2.073 -10.504 1.00 91.88 236 ALA A N 1
ATOM 1903 C CA . ALA A 1 236 ? -5.151 1.707 -9.665 1.00 91.88 236 ALA A CA 1
ATOM 1904 C C . ALA A 1 236 ? -5.574 0.709 -8.578 1.00 91.88 236 ALA A C 1
ATOM 1906 O O . ALA A 1 236 ? -6.689 0.775 -8.058 1.00 91.88 236 ALA A O 1
ATOM 1907 N N . LEU A 1 237 ? -4.654 -0.164 -8.168 1.00 91.56 237 LEU A N 1
ATOM 1908 C CA . LEU A 1 237 ? -4.882 -1.015 -7.003 1.00 91.56 237 LEU A CA 1
ATOM 1909 C C . LEU A 1 237 ? -4.914 -0.139 -5.746 1.00 91.56 237 LEU A C 1
ATOM 1911 O O . LEU A 1 237 ? -3.914 0.483 -5.387 1.00 91.56 237 LEU A O 1
ATOM 1915 N N . ALA A 1 238 ? -6.061 -0.087 -5.073 1.00 89.75 238 ALA A N 1
ATOM 1916 C CA . ALA A 1 238 ? -6.253 0.687 -3.853 1.00 89.75 238 ALA A CA 1
ATOM 1917 C C . ALA A 1 238 ? -5.807 -0.129 -2.632 1.00 89.75 238 ALA A C 1
ATOM 1919 O O . ALA A 1 238 ? -6.615 -0.816 -2.012 1.00 89.75 238 ALA A O 1
ATOM 1920 N N . PHE A 1 239 ? -4.517 -0.077 -2.288 1.00 89.94 239 PHE A N 1
ATOM 1921 C CA . PHE A 1 239 ? -3.997 -0.782 -1.114 1.00 89.94 239 PHE A CA 1
ATOM 1922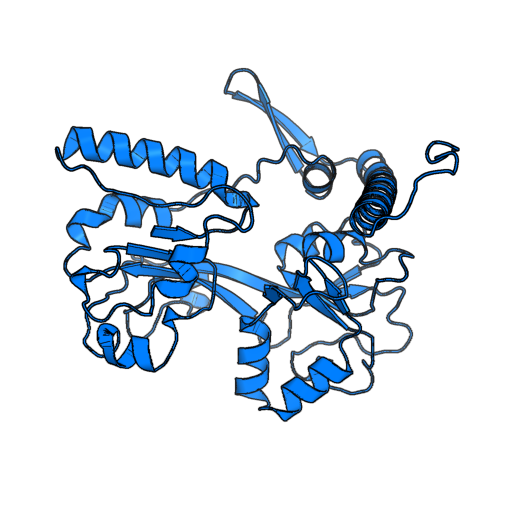 C C . PHE A 1 239 ? -4.644 -0.212 0.161 1.00 89.94 239 PHE A C 1
ATOM 1924 O O . PHE A 1 239 ? -4.428 0.967 0.459 1.00 89.94 239 PHE A O 1
ATOM 1931 N N . PRO A 1 240 ? -5.418 -0.995 0.932 1.00 88.69 240 PRO A N 1
ATOM 1932 C CA . PRO A 1 240 ? -6.188 -0.459 2.043 1.00 88.69 240 PRO A CA 1
ATOM 1933 C C . PRO A 1 240 ? -5.355 -0.351 3.321 1.00 88.69 240 PRO A C 1
ATOM 1935 O O . PRO A 1 240 ? -4.614 -1.264 3.688 1.00 88.69 240 PRO A O 1
ATOM 1938 N N . PHE A 1 241 ? -5.542 0.738 4.061 1.00 89.81 241 PHE A N 1
ATOM 1939 C CA . PHE A 1 241 ? -5.243 0.778 5.488 1.00 89.81 241 PHE A CA 1
ATOM 1940 C C . PHE A 1 241 ? -6.549 0.617 6.252 1.00 89.81 241 PHE A C 1
ATOM 1942 O O . PHE A 1 241 ? -7.530 1.318 5.978 1.00 89.81 241 PHE A O 1
ATOM 1949 N N . TYR A 1 242 ? -6.557 -0.290 7.226 1.00 92.06 242 TYR A N 1
ATOM 1950 C CA . TYR A 1 242 ? -7.775 -0.665 7.930 1.00 92.06 242 TYR A CA 1
ATOM 1951 C C . TYR A 1 242 ? -7.659 -0.555 9.448 1.00 92.06 242 TYR A C 1
ATOM 1953 O O . TYR A 1 242 ? -6.573 -0.610 10.035 1.00 92.06 242 TYR A O 1
ATOM 1961 N N . ILE A 1 243 ? -8.826 -0.427 10.074 1.00 94.50 243 ILE A N 1
ATOM 1962 C CA . ILE A 1 243 ? -9.051 -0.684 11.488 1.00 94.50 243 ILE A CA 1
ATOM 1963 C C . ILE A 1 243 ? -9.881 -1.960 11.620 1.00 94.50 243 ILE A C 1
ATOM 1965 O O . ILE A 1 243 ? -10.914 -2.111 10.964 1.00 94.50 243 ILE A O 1
ATOM 1969 N N . LEU A 1 244 ? -9.441 -2.836 12.518 1.00 95.81 244 LEU A N 1
ATOM 1970 C CA . LEU A 1 244 ? -10.217 -3.951 13.041 1.00 95.81 244 LEU A CA 1
ATOM 1971 C C . LEU A 1 244 ? -10.498 -3.671 14.525 1.00 95.81 244 LEU A C 1
ATOM 1973 O O . LEU A 1 244 ? -9.570 -3.627 15.336 1.00 95.81 244 LEU A O 1
ATOM 1977 N N . ALA A 1 245 ? -11.759 -3.406 14.873 1.00 97.19 245 ALA A N 1
ATOM 1978 C CA . ALA A 1 245 ? -12.167 -2.987 16.215 1.00 97.19 245 ALA A CA 1
ATOM 1979 C C . ALA A 1 245 ? -13.228 -3.929 16.783 1.00 97.19 245 ALA A C 1
ATOM 1981 O O . ALA A 1 245 ? -14.211 -4.249 16.110 1.00 97.19 245 ALA A O 1
ATOM 1982 N N . LYS A 1 246 ? -13.028 -4.385 18.026 1.00 97.88 246 LYS A N 1
ATOM 1983 C CA . LYS A 1 246 ? -13.997 -5.256 18.695 1.00 97.88 246 LYS A CA 1
ATOM 1984 C C . LYS A 1 246 ? -15.306 -4.500 18.886 1.00 97.88 246 LYS A C 1
ATOM 1986 O O . LYS A 1 246 ? -15.321 -3.426 19.490 1.00 97.88 246 LYS A O 1
ATOM 1991 N N . LYS A 1 247 ? -16.411 -5.106 18.458 1.00 97.50 247 LYS A N 1
ATOM 1992 C CA . LYS A 1 247 ? -17.759 -4.533 18.546 1.00 97.50 247 LYS A CA 1
ATOM 1993 C C . LYS A 1 247 ? -18.105 -4.086 19.969 1.00 97.50 247 LYS A C 1
ATOM 1995 O O . LYS A 1 247 ? -18.550 -2.963 20.176 1.00 97.50 247 LYS A O 1
ATOM 2000 N N . ALA A 1 248 ? -17.806 -4.927 20.959 1.00 97.38 248 ALA A N 1
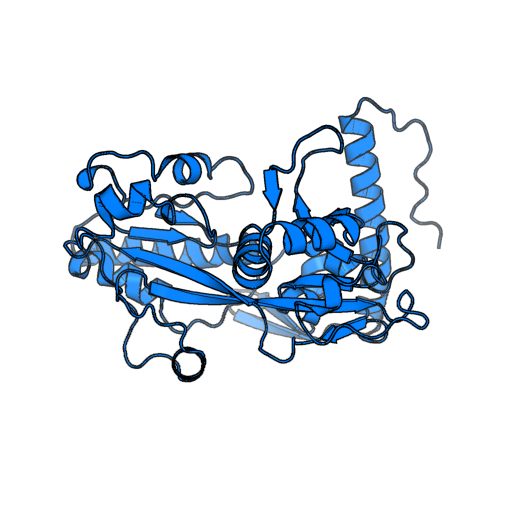ATOM 2001 C CA . ALA A 1 248 ? -18.075 -4.657 22.375 1.00 97.38 248 ALA A CA 1
ATOM 2002 C C . ALA A 1 248 ? -17.249 -3.499 22.974 1.00 97.38 248 ALA A C 1
ATOM 2004 O O . ALA A 1 248 ? -17.473 -3.118 24.120 1.00 97.38 248 ALA A O 1
ATOM 2005 N N . LYS A 1 249 ? -16.269 -2.961 22.238 1.00 96.19 249 LYS A N 1
ATOM 2006 C CA . LYS A 1 249 ? -15.335 -1.932 22.713 1.00 96.19 249 LYS A CA 1
ATOM 2007 C C . LYS A 1 249 ? -15.433 -0.613 21.954 1.00 96.19 249 LYS A C 1
ATOM 2009 O O . LYS A 1 249 ? -14.683 0.303 22.269 1.00 96.19 249 LYS A O 1
ATOM 2014 N N . LEU A 1 250 ? -16.348 -0.486 20.992 1.00 95.00 250 LEU A N 1
ATOM 2015 C CA . LEU A 1 250 ? -16.437 0.702 20.138 1.00 95.00 250 LEU A CA 1
ATOM 2016 C C . LEU A 1 250 ? -16.648 2.004 20.923 1.00 95.00 250 LEU A C 1
ATOM 2018 O O . LEU A 1 250 ? -15.973 2.986 20.632 1.00 95.00 250 LEU A O 1
ATOM 2022 N N . GLU A 1 251 ? -17.510 2.003 21.943 1.00 92.50 251 GLU A N 1
ATOM 2023 C CA . GLU A 1 251 ? -17.758 3.192 22.773 1.00 92.50 251 GLU A CA 1
ATOM 2024 C C . GLU A 1 251 ? -16.505 3.617 23.558 1.00 92.50 251 GLU A C 1
ATOM 2026 O O . GLU A 1 251 ? -16.133 4.789 23.565 1.00 92.50 251 GLU A O 1
ATOM 2031 N N . GLU A 1 252 ? -15.789 2.654 24.146 1.00 92.50 252 GLU A N 1
ATOM 2032 C CA . GLU A 1 252 ? -14.532 2.891 24.874 1.00 92.50 252 GLU A CA 1
ATOM 2033 C C . GLU A 1 252 ? -13.403 3.383 23.944 1.00 92.50 252 GLU A C 1
ATOM 2035 O O . GLU A 1 252 ? -12.458 4.041 24.377 1.00 92.50 252 GLU A O 1
ATOM 2040 N N . LEU A 1 253 ? -13.482 3.058 22.652 1.00 92.75 253 LEU A N 1
ATOM 2041 C CA . LEU A 1 253 ? -12.458 3.352 21.650 1.00 92.75 253 LEU A CA 1
ATOM 2042 C C . LEU A 1 253 ? -12.775 4.579 20.785 1.00 92.75 253 LEU A C 1
ATOM 2044 O O . LEU A 1 253 ? -11.963 4.932 19.927 1.00 92.75 253 LEU A O 1
ATOM 2048 N N . ASP A 1 254 ? -13.909 5.247 21.006 1.00 91.19 254 ASP A N 1
ATOM 2049 C CA . ASP A 1 254 ? -14.422 6.328 20.155 1.00 91.19 254 ASP A CA 1
ATOM 2050 C C . ASP A 1 254 ? -13.392 7.446 19.915 1.00 91.19 254 ASP A C 1
ATOM 2052 O O . ASP A 1 254 ? -13.182 7.872 18.778 1.00 91.19 254 ASP A O 1
ATOM 2056 N N . ALA A 1 255 ? -12.656 7.856 20.953 1.00 90.06 255 ALA A N 1
ATOM 2057 C CA . ALA A 1 255 ? -11.612 8.875 20.830 1.00 90.06 255 ALA A CA 1
ATOM 2058 C C . ALA A 1 255 ? -10.481 8.460 19.865 1.00 90.06 255 ALA A C 1
ATOM 2060 O O . ALA A 1 255 ? -10.002 9.273 19.069 1.00 90.06 255 ALA A O 1
ATOM 2061 N N . LEU A 1 256 ? -10.071 7.186 19.896 1.00 91.06 256 LEU A N 1
ATOM 2062 C CA . LEU A 1 256 ? -9.044 6.648 18.998 1.00 91.06 256 LEU A CA 1
ATOM 2063 C C . LEU A 1 256 ? -9.573 6.484 17.571 1.00 91.06 256 LEU A C 1
ATOM 2065 O O . LEU A 1 256 ? -8.850 6.766 16.611 1.00 91.06 256 LEU A O 1
ATOM 2069 N N . ILE A 1 257 ? -10.828 6.055 17.432 1.00 92.06 257 ILE A N 1
ATOM 2070 C CA . ILE A 1 257 ? -11.502 5.910 16.140 1.00 92.06 257 ILE A CA 1
ATOM 2071 C C . ILE A 1 257 ? -11.583 7.278 15.464 1.00 92.06 257 ILE A C 1
ATOM 2073 O O . ILE A 1 257 ? -11.004 7.452 14.394 1.00 92.06 257 ILE A O 1
ATOM 2077 N N . LYS A 1 258 ? -12.162 8.282 16.138 1.00 89.62 258 LYS A N 1
ATOM 2078 C CA . LYS A 1 258 ? -12.285 9.661 15.636 1.00 89.62 258 LYS A CA 1
ATOM 2079 C C . LYS A 1 258 ? -10.948 10.269 15.243 1.00 89.62 258 LYS A C 1
ATOM 2081 O O . LYS A 1 258 ? -10.856 10.939 14.218 1.00 89.62 258 LYS A O 1
ATOM 2086 N N . TYR A 1 259 ? -9.897 10.027 16.023 1.00 87.19 259 TYR A N 1
ATOM 2087 C CA . TYR A 1 259 ? -8.563 10.481 15.655 1.00 87.19 259 TYR A CA 1
ATOM 2088 C C . TYR A 1 259 ? -8.070 9.843 14.367 1.00 87.19 259 TYR A C 1
ATOM 2090 O O . TYR A 1 259 ? -7.483 10.519 13.527 1.00 87.19 259 TYR A O 1
ATOM 2098 N N . THR A 1 260 ? -8.269 8.543 14.212 1.00 86.69 260 THR A N 1
ATOM 2099 C CA . THR A 1 260 ? -7.709 7.801 13.086 1.00 86.69 260 THR A CA 1
ATOM 2100 C C . THR A 1 260 ? -8.467 8.079 11.792 1.00 86.69 260 THR A C 1
ATOM 2102 O O . THR A 1 260 ? -7.848 8.235 10.745 1.00 86.69 260 THR A O 1
ATOM 2105 N N . THR A 1 261 ? -9.791 8.200 11.870 1.00 84.62 261 THR A N 1
ATOM 2106 C CA . THR A 1 261 ? -10.681 8.408 10.720 1.00 84.62 261 THR A CA 1
ATOM 2107 C C . THR A 1 261 ? -11.029 9.878 10.470 1.00 84.62 261 THR A C 1
ATOM 2109 O O . THR A 1 261 ? -11.773 10.191 9.543 1.00 84.62 261 THR A O 1
ATOM 2112 N N . GLY A 1 262 ? -10.561 10.791 11.321 1.00 77.81 262 GLY A N 1
ATOM 2113 C CA . GLY A 1 262 ? -10.810 12.222 11.188 1.00 77.81 262 GLY A CA 1
ATOM 2114 C C . GLY A 1 262 ? -10.095 12.826 9.980 1.00 77.81 262 GLY A C 1
ATOM 2115 O O . GLY A 1 262 ? -9.030 12.365 9.570 1.00 77.81 262 GLY A O 1
ATOM 2116 N N . ARG A 1 263 ? -10.659 13.905 9.423 1.00 67.19 263 ARG A N 1
ATOM 2117 C CA . ARG A 1 263 ? -10.001 14.673 8.357 1.00 67.19 263 ARG A CA 1
ATOM 2118 C C . ARG A 1 263 ? -8.694 15.252 8.895 1.00 67.19 263 ARG A C 1
ATOM 2120 O O . ARG A 1 263 ? -8.712 16.053 9.826 1.00 67.19 263 ARG A O 1
ATOM 2127 N N . LYS A 1 264 ? -7.570 14.861 8.300 1.00 62.75 264 LYS A N 1
ATOM 2128 C CA . LYS A 1 264 ? -6.248 15.392 8.636 1.00 62.75 264 LYS A CA 1
ATOM 2129 C C . LYS A 1 264 ? -5.524 15.812 7.374 1.00 62.75 264 LYS A C 1
ATOM 2131 O O . LYS A 1 264 ? -5.488 15.071 6.397 1.00 62.75 264 LYS A O 1
ATOM 2136 N N . ILE A 1 265 ? -4.902 16.981 7.436 1.00 56.16 265 ILE A N 1
ATOM 2137 C CA . ILE A 1 265 ? -3.851 17.345 6.495 1.00 56.16 265 ILE A CA 1
ATOM 2138 C C . ILE A 1 265 ? -2.602 16.598 6.957 1.00 56.16 265 ILE A C 1
ATOM 2140 O O . ILE A 1 265 ? -2.139 16.788 8.082 1.00 56.16 265 ILE A O 1
ATOM 2144 N N . VAL A 1 266 ? -2.091 15.708 6.114 1.00 59.12 266 VAL A N 1
ATOM 2145 C CA . VAL A 1 266 ? -0.862 14.967 6.392 1.00 59.12 266 VAL A CA 1
ATOM 2146 C C . VAL A 1 266 ? 0.310 15.765 5.837 1.00 59.12 266 VAL A C 1
ATOM 2148 O O . VAL A 1 266 ? 0.436 15.934 4.629 1.00 59.12 266 VAL A O 1
ATOM 2151 N N . LEU A 1 267 ? 1.170 16.252 6.728 1.00 58.66 267 LEU A N 1
ATOM 2152 C CA . LEU A 1 267 ? 2.463 16.825 6.369 1.00 58.66 267 LEU A CA 1
ATOM 2153 C C . LEU A 1 267 ? 3.530 15.755 6.588 1.00 58.66 267 LEU A C 1
ATOM 2155 O O . LEU A 1 267 ? 3.668 15.236 7.695 1.00 58.66 267 LEU A O 1
ATOM 2159 N N . VAL A 1 268 ? 4.285 15.423 5.541 1.00 60.50 268 VAL A N 1
ATOM 2160 C CA . VAL A 1 268 ? 5.435 14.525 5.668 1.00 60.50 268 VAL A CA 1
ATOM 2161 C C . VAL A 1 268 ? 6.606 15.342 6.205 1.00 60.50 268 VAL A C 1
ATOM 2163 O O . VAL A 1 268 ? 7.203 16.139 5.484 1.00 60.50 268 VAL A O 1
ATOM 2166 N N . SER A 1 269 ? 6.912 15.177 7.491 1.00 56.78 269 SER A N 1
ATOM 2167 C CA . SER A 1 269 ? 8.107 15.759 8.102 1.00 56.78 269 SER A CA 1
ATOM 2168 C C . SER A 1 269 ? 9.271 14.790 7.925 1.00 56.78 269 SER A C 1
ATOM 2170 O O . SER A 1 269 ? 9.204 13.643 8.365 1.00 56.78 269 SER A O 1
ATOM 2172 N N . THR A 1 270 ? 10.325 15.230 7.245 1.00 61.41 270 THR A N 1
ATOM 2173 C CA . THR A 1 270 ? 11.525 14.429 7.004 1.00 61.41 270 THR A CA 1
ATOM 2174 C C . THR A 1 270 ? 12.773 15.272 7.231 1.00 61.41 270 THR A C 1
ATOM 2176 O O . THR A 1 270 ? 12.803 16.454 6.891 1.00 61.41 270 THR A O 1
ATOM 2179 N N . HIS A 1 271 ? 13.803 14.653 7.806 1.00 68.00 271 HIS A N 1
ATOM 2180 C CA . HIS A 1 271 ? 15.159 15.206 7.861 1.00 68.00 271 HIS A CA 1
ATOM 2181 C C . HIS A 1 271 ? 16.039 14.680 6.718 1.00 68.00 271 HIS A C 1
ATOM 2183 O O . HIS A 1 271 ? 17.168 15.136 6.569 1.00 68.00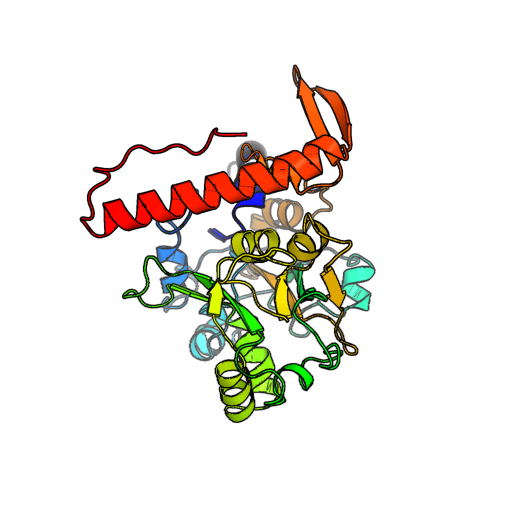 271 HIS A O 1
ATOM 2189 N N . ASP A 1 272 ? 15.534 13.729 5.922 1.00 72.62 272 ASP A N 1
ATOM 2190 C CA . ASP A 1 272 ? 16.220 13.227 4.735 1.00 72.62 272 ASP A CA 1
ATOM 2191 C C . ASP A 1 272 ? 16.114 14.281 3.615 1.00 72.62 272 ASP A C 1
ATOM 2193 O O . ASP A 1 272 ? 15.000 14.537 3.133 1.00 72.62 272 ASP A O 1
ATOM 2197 N N . PRO A 1 273 ? 17.235 14.900 3.198 1.00 77.06 273 PRO A N 1
ATOM 2198 C CA . PRO A 1 273 ? 17.233 15.921 2.156 1.00 77.06 273 PRO A CA 1
ATOM 2199 C C . PRO A 1 273 ? 16.724 15.382 0.816 1.00 77.06 273 PRO A C 1
ATOM 2201 O O . PRO A 1 273 ? 16.117 16.139 0.066 1.00 77.06 273 PRO A O 1
ATOM 2204 N N . LEU A 1 274 ? 16.886 14.086 0.534 1.00 73.69 274 LEU A N 1
ATOM 2205 C CA . LEU A 1 274 ? 16.374 13.473 -0.689 1.00 73.69 274 LEU A CA 1
ATOM 2206 C C . LEU A 1 274 ? 14.847 13.497 -0.683 1.00 73.69 274 LEU A C 1
ATOM 2208 O O . LEU A 1 274 ? 14.234 14.063 -1.581 1.00 73.69 274 LEU A O 1
ATOM 2212 N N . LEU A 1 275 ? 14.224 12.978 0.379 1.00 69.88 275 LEU A N 1
ATOM 2213 C CA . LEU A 1 275 ? 12.763 13.002 0.517 1.00 69.88 275 LEU A CA 1
ATOM 2214 C C . LEU A 1 275 ? 12.209 14.434 0.565 1.00 69.88 275 LEU A C 1
ATOM 2216 O O . LEU A 1 275 ? 11.137 14.693 0.022 1.00 69.88 275 LEU A O 1
ATOM 2220 N N . ALA A 1 276 ? 12.930 15.367 1.195 1.00 79.19 276 ALA A N 1
ATOM 2221 C CA . ALA A 1 276 ? 12.519 16.766 1.271 1.00 79.19 276 ALA A CA 1
ATOM 2222 C C . ALA A 1 276 ? 12.528 17.462 -0.100 1.00 79.19 276 ALA A C 1
ATOM 2224 O O . ALA A 1 276 ? 11.636 18.264 -0.379 1.00 79.19 276 ALA A O 1
ATOM 2225 N N . LEU A 1 277 ? 13.528 17.171 -0.940 1.00 82.94 277 LEU A N 1
ATOM 2226 C CA . LEU A 1 277 ? 13.683 17.772 -2.266 1.00 82.94 277 LEU A CA 1
ATOM 2227 C C . LEU A 1 277 ? 12.873 17.060 -3.358 1.00 82.94 277 LEU A C 1
ATOM 2229 O O . LEU A 1 277 ? 12.619 17.658 -4.399 1.00 82.94 277 LEU A O 1
ATOM 2233 N N . MET A 1 278 ? 12.430 15.820 -3.131 1.00 75.56 278 MET A N 1
ATOM 2234 C CA . MET A 1 278 ? 11.499 15.130 -4.035 1.00 75.56 278 MET A CA 1
ATOM 2235 C C . MET A 1 278 ? 10.126 15.826 -4.085 1.00 75.56 278 MET A C 1
ATOM 2237 O O . MET A 1 278 ? 9.482 15.861 -5.131 1.00 75.56 278 MET A O 1
ATOM 2241 N N . GLY A 1 279 ? 9.674 16.423 -2.976 1.00 74.56 279 GLY A N 1
ATOM 2242 C CA . GLY A 1 279 ? 8.412 17.166 -2.933 1.00 74.56 279 GLY A CA 1
ATOM 2243 C C . GLY A 1 279 ? 8.463 18.496 -3.699 1.00 74.56 279 GLY A C 1
ATOM 2244 O O . GLY A 1 279 ? 9.487 19.173 -3.733 1.00 74.56 279 GLY A O 1
ATOM 2245 N N . ASN A 1 280 ? 7.336 18.933 -4.276 1.00 75.69 280 ASN A N 1
ATOM 2246 C CA . ASN A 1 280 ? 7.255 20.222 -4.985 1.00 75.69 280 ASN A CA 1
ATOM 2247 C C . ASN A 1 280 ? 7.312 21.434 -4.047 1.00 75.69 280 ASN A C 1
ATOM 2249 O O . ASN A 1 280 ? 7.729 22.513 -4.468 1.00 75.69 280 ASN A O 1
ATOM 2253 N N . ARG A 1 281 ? 6.844 21.276 -2.804 1.00 80.94 281 ARG A N 1
ATOM 2254 C CA . ARG A 1 281 ? 6.796 22.333 -1.790 1.00 80.94 281 ARG A CA 1
ATOM 2255 C C . ARG A 1 281 ? 7.157 21.773 -0.425 1.00 80.94 281 ARG A C 1
ATOM 2257 O O . ARG A 1 281 ? 6.802 20.641 -0.105 1.00 80.94 281 ARG A O 1
ATOM 2264 N N . ARG A 1 282 ? 7.789 22.598 0.405 1.00 88.50 282 ARG A N 1
ATOM 2265 C CA . ARG A 1 282 ? 8.122 22.276 1.795 1.00 88.50 282 ARG A CA 1
ATOM 2266 C C . ARG A 1 282 ? 7.796 23.441 2.720 1.00 88.50 282 ARG A C 1
ATOM 2268 O O . ARG A 1 282 ? 8.046 24.600 2.393 1.00 88.50 282 ARG A O 1
ATOM 2275 N N . ILE A 1 283 ? 7.220 23.127 3.875 1.00 83.06 283 ILE A N 1
ATOM 2276 C CA . ILE A 1 283 ? 6.864 24.114 4.898 1.00 83.06 283 ILE A CA 1
ATOM 2277 C C . ILE A 1 283 ? 8.035 24.241 5.871 1.00 83.06 283 ILE A C 1
ATOM 2279 O O . ILE A 1 283 ? 8.500 23.245 6.420 1.00 83.06 283 ILE A O 1
ATOM 2283 N N . VAL A 1 284 ? 8.503 25.467 6.098 1.00 81.12 284 VAL A N 1
ATOM 2284 C CA . VAL A 1 284 ? 9.518 25.778 7.108 1.00 81.12 284 VAL A CA 1
ATOM 2285 C C . VAL A 1 284 ? 8.813 26.238 8.373 1.00 81.12 284 VAL A C 1
ATOM 2287 O O . VAL A 1 284 ? 8.059 27.211 8.346 1.00 81.12 284 VAL A O 1
ATOM 2290 N N . ILE A 1 285 ? 9.079 25.553 9.482 1.00 75.81 285 ILE A N 1
ATOM 2291 C CA . ILE A 1 285 ? 8.557 25.908 10.803 1.00 75.81 285 ILE A CA 1
ATOM 2292 C C . ILE A 1 285 ? 9.699 26.516 11.625 1.00 75.81 285 ILE A C 1
ATOM 2294 O O . ILE A 1 285 ? 10.757 25.902 11.762 1.00 75.81 285 ILE A O 1
ATOM 2298 N N . ARG A 1 286 ? 9.494 27.714 12.186 1.00 66.88 286 ARG A N 1
ATOM 2299 C CA . ARG A 1 286 ? 10.400 28.349 13.161 1.00 66.88 286 ARG A CA 1
ATOM 2300 C C . ARG A 1 286 ? 9.585 28.882 14.331 1.00 66.88 286 ARG A C 1
ATOM 2302 O O . ARG A 1 286 ? 8.530 29.471 14.126 1.00 66.88 286 ARG A O 1
ATOM 2309 N N . ASN A 1 287 ? 10.073 28.674 15.555 1.00 74.81 287 ASN A N 1
ATOM 2310 C CA . ASN A 1 287 ? 9.424 29.137 16.791 1.00 74.81 287 ASN A CA 1
ATOM 2311 C C . ASN A 1 287 ? 7.938 28.736 16.905 1.00 74.81 287 ASN A C 1
ATOM 2313 O O . ASN A 1 287 ? 7.117 29.504 17.393 1.00 74.81 287 ASN A O 1
ATOM 2317 N N . GLY A 1 288 ? 7.580 27.543 16.418 1.00 56.09 288 GLY A N 1
ATOM 2318 C CA . GLY A 1 288 ? 6.206 27.032 16.476 1.00 56.09 288 GLY A CA 1
ATOM 2319 C C . GLY A 1 288 ? 5.234 27.623 15.445 1.00 56.09 288 GLY A C 1
ATOM 2320 O O . GLY A 1 288 ? 4.060 27.268 15.475 1.00 56.09 288 GLY A O 1
ATOM 2321 N N . ALA A 1 289 ? 5.697 28.467 14.516 1.00 54.75 289 ALA A N 1
ATOM 2322 C CA . ALA A 1 289 ? 4.891 29.023 13.430 1.00 54.75 289 ALA A CA 1
ATOM 2323 C C . ALA A 1 289 ? 5.469 28.672 12.050 1.00 54.75 289 ALA A C 1
ATOM 2325 O O . ALA A 1 289 ? 6.673 28.440 11.901 1.00 54.75 289 ALA A O 1
ATOM 2326 N N . ILE A 1 290 ? 4.609 28.656 11.025 1.00 80.00 290 ILE A N 1
ATOM 2327 C CA . ILE A 1 290 ? 5.058 28.580 9.630 1.00 80.00 290 ILE A CA 1
ATOM 2328 C C . ILE A 1 290 ? 5.811 29.871 9.327 1.00 80.00 290 ILE A C 1
ATOM 2330 O O . ILE A 1 290 ? 5.225 30.949 9.314 1.00 80.00 290 ILE A O 1
ATOM 2334 N N . SER A 1 291 ? 7.112 29.757 9.087 1.00 89.06 291 SER A N 1
ATOM 2335 C CA . SER A 1 291 ? 7.949 30.895 8.726 1.00 89.06 291 SER A CA 1
ATOM 2336 C C . SER A 1 291 ? 8.062 31.072 7.218 1.00 89.06 291 SER A C 1
ATOM 2338 O O . SER A 1 291 ? 8.320 32.177 6.758 1.00 89.06 291 SER A O 1
ATOM 2340 N N . ASN A 1 292 ? 7.954 29.981 6.448 1.00 87.94 292 ASN A N 1
ATOM 2341 C CA . ASN A 1 292 ? 8.027 30.038 4.991 1.00 87.94 292 ASN A CA 1
ATOM 2342 C C . ASN A 1 292 ? 7.397 28.806 4.323 1.00 87.94 292 ASN A C 1
ATOM 2344 O O . ASN A 1 292 ? 7.313 27.738 4.931 1.00 87.94 292 ASN A O 1
ATOM 2348 N N . ILE A 1 293 ? 7.034 28.937 3.049 1.00 87.94 293 ILE A N 1
ATOM 2349 C CA . ILE A 1 293 ? 6.714 27.822 2.152 1.00 87.94 293 ILE A CA 1
ATOM 2350 C C . ILE A 1 293 ? 7.688 27.919 0.982 1.00 87.94 293 ILE A C 1
ATOM 2352 O O . ILE A 1 293 ? 7.684 28.906 0.254 1.00 87.94 293 ILE A O 1
ATOM 2356 N N . ILE A 1 294 ? 8.544 26.915 0.824 1.00 91.00 294 ILE A N 1
ATOM 2357 C CA . ILE A 1 294 ? 9.570 26.898 -0.218 1.00 91.00 294 ILE A CA 1
ATOM 2358 C C . ILE A 1 294 ? 9.106 25.970 -1.333 1.00 91.00 294 ILE A C 1
ATOM 2360 O O . ILE A 1 294 ? 8.807 24.803 -1.077 1.00 91.00 294 ILE A O 1
ATOM 2364 N N . GLU A 1 295 ? 9.056 26.480 -2.560 1.00 89.06 295 GLU A N 1
ATOM 2365 C CA . GLU A 1 295 ? 8.925 25.649 -3.756 1.00 89.06 295 GLU A CA 1
ATOM 2366 C C . GLU A 1 295 ? 10.296 25.103 -4.150 1.00 89.06 295 GLU A C 1
ATOM 2368 O O . GLU A 1 295 ? 11.286 25.835 -4.143 1.00 89.06 295 GLU A O 1
ATOM 2373 N N . THR A 1 296 ? 10.361 23.821 -4.499 1.00 87.00 296 THR A N 1
ATOM 2374 C CA . THR A 1 296 ? 11.622 23.195 -4.903 1.00 87.00 296 THR A CA 1
ATOM 2375 C C . THR A 1 296 ? 12.063 23.745 -6.256 1.00 87.00 296 THR A C 1
ATOM 2377 O O . THR A 1 296 ? 11.427 23.504 -7.288 1.00 87.00 296 THR A O 1
ATOM 2380 N N . SER A 1 297 ? 13.170 24.486 -6.242 1.00 90.31 297 SER A N 1
ATOM 2381 C CA . SER A 1 297 ? 13.724 25.169 -7.412 1.00 90.31 297 SER A CA 1
ATOM 2382 C C . SER A 1 297 ? 14.325 24.200 -8.439 1.00 90.31 297 SER A C 1
ATOM 2384 O O . SER A 1 297 ? 14.638 23.047 -8.139 1.00 90.31 297 SER A O 1
ATOM 2386 N N . LYS A 1 298 ? 14.552 24.679 -9.672 1.00 85.62 298 LYS A N 1
ATOM 2387 C CA . LYS A 1 298 ? 15.239 23.892 -10.716 1.00 85.62 298 LYS A CA 1
ATOM 2388 C C . LYS A 1 298 ? 16.652 23.474 -10.291 1.00 85.62 298 LYS A C 1
ATOM 2390 O O . LYS A 1 298 ? 17.035 22.337 -10.540 1.00 85.62 298 LYS A O 1
ATOM 2395 N N . GLN A 1 299 ? 17.395 24.361 -9.622 1.00 90.31 299 GLN A N 1
ATOM 2396 C CA . GLN A 1 299 ? 18.735 24.045 -9.121 1.00 90.31 299 GLN A CA 1
ATOM 2397 C C . GLN A 1 299 ? 18.689 22.986 -8.016 1.00 90.31 299 GLN A C 1
ATOM 2399 O O . GLN A 1 299 ? 19.510 22.079 -8.010 1.00 90.31 299 GLN A O 1
ATOM 2404 N N . GLU A 1 300 ? 17.717 23.053 -7.102 1.00 89.94 300 GLU A N 1
ATOM 2405 C CA . GLU A 1 300 ? 17.539 22.017 -6.077 1.00 89.94 300 GLU A CA 1
ATOM 2406 C C . GLU A 1 300 ? 17.167 20.660 -6.678 1.00 89.94 300 GLU A C 1
ATOM 2408 O O . GLU A 1 300 ? 17.673 19.643 -6.216 1.00 89.94 300 GLU A O 1
ATOM 2413 N N . ARG A 1 301 ? 16.350 20.634 -7.741 1.00 80.56 301 ARG A N 1
ATOM 2414 C CA . ARG A 1 301 ? 16.066 19.400 -8.491 1.00 80.56 301 ARG A CA 1
ATOM 2415 C C . ARG A 1 301 ? 17.313 18.838 -9.174 1.00 80.56 301 ARG A C 1
ATOM 2417 O O . ARG A 1 301 ? 17.502 17.631 -9.149 1.00 80.56 301 ARG A O 1
ATOM 2424 N N . ALA A 1 302 ? 18.169 19.688 -9.742 1.00 79.19 302 ALA A N 1
ATOM 2425 C CA . ALA A 1 302 ? 19.443 19.249 -10.315 1.00 79.19 302 ALA A CA 1
ATOM 2426 C C . ALA A 1 302 ? 20.396 18.712 -9.230 1.00 79.19 302 ALA A C 1
ATOM 2428 O O . ALA A 1 302 ? 20.985 17.645 -9.381 1.00 79.19 302 ALA A O 1
ATOM 2429 N N . ASN A 1 303 ? 20.492 19.406 -8.093 1.00 83.69 303 ASN A N 1
ATOM 2430 C CA . ASN A 1 303 ? 21.298 18.965 -6.956 1.00 83.69 303 ASN A CA 1
ATOM 2431 C C . ASN A 1 303 ? 20.777 17.652 -6.356 1.00 83.69 303 ASN A C 1
ATOM 2433 O O . ASN A 1 303 ? 21.579 16.849 -5.886 1.00 83.69 303 ASN A O 1
ATOM 2437 N N . LEU A 1 304 ? 19.461 17.416 -6.379 1.00 77.50 304 LEU A N 1
ATOM 2438 C CA . LEU A 1 304 ? 18.864 16.154 -5.950 1.00 77.50 304 LEU A CA 1
ATOM 2439 C C . LEU A 1 304 ? 19.420 14.976 -6.761 1.00 77.50 304 LEU A C 1
ATOM 2441 O O . LEU A 1 304 ? 19.775 13.970 -6.158 1.00 77.50 304 LEU A O 1
ATOM 2445 N N . GLU A 1 305 ? 19.600 15.116 -8.079 1.00 70.50 305 GLU A N 1
ATOM 2446 C CA . GLU A 1 305 ? 20.191 14.049 -8.904 1.00 70.50 305 GLU A CA 1
ATOM 2447 C C . GLU A 1 305 ? 21.609 13.679 -8.434 1.00 70.50 305 GLU A C 1
ATOM 2449 O O . GLU A 1 305 ? 21.965 12.502 -8.361 1.00 70.50 305 GLU A O 1
ATOM 2454 N N . TYR A 1 306 ? 22.408 14.680 -8.058 1.00 77.94 306 TYR A N 1
ATOM 2455 C CA . TYR A 1 306 ? 23.748 14.470 -7.513 1.00 77.94 306 TYR A CA 1
ATOM 2456 C C . TYR A 1 306 ? 23.719 13.870 -6.097 1.00 77.94 306 TYR A C 1
ATOM 2458 O O . TYR A 1 306 ? 24.483 12.956 -5.787 1.00 77.94 306 TYR A O 1
ATOM 2466 N N . MET A 1 307 ? 22.809 14.328 -5.232 1.00 76.12 307 MET A N 1
ATOM 2467 C CA . MET A 1 307 ? 22.641 13.758 -3.890 1.00 76.12 307 MET A CA 1
ATOM 2468 C C . MET A 1 307 ? 22.201 12.287 -3.945 1.00 76.12 307 MET A C 1
ATOM 2470 O O . MET A 1 307 ? 22.654 11.485 -3.132 1.00 76.12 307 MET A O 1
ATOM 2474 N N . GLU A 1 308 ? 21.351 11.911 -4.903 1.00 67.75 308 GLU A N 1
ATOM 2475 C CA . GLU A 1 308 ? 20.945 10.517 -5.123 1.00 67.75 308 GLU A CA 1
ATOM 2476 C C . GLU A 1 308 ? 22.123 9.640 -5.552 1.00 67.75 308 GLU A C 1
ATOM 2478 O O . GLU A 1 308 ? 22.253 8.511 -5.077 1.00 67.75 308 GLU A O 1
ATOM 2483 N N . PHE A 1 309 ? 23.001 10.162 -6.415 1.00 74.44 309 PHE A N 1
ATOM 2484 C CA . PHE A 1 309 ? 24.235 9.477 -6.795 1.00 74.44 309 PHE A CA 1
ATOM 2485 C C . PHE A 1 309 ? 25.121 9.204 -5.571 1.00 74.44 309 PHE A C 1
ATOM 2487 O O . PHE A 1 309 ? 25.559 8.069 -5.372 1.00 74.44 309 PHE A O 1
ATOM 2494 N N . LEU A 1 310 ? 25.325 10.208 -4.712 1.00 76.94 310 LEU A N 1
ATOM 2495 C CA . LEU A 1 310 ? 26.100 10.046 -3.478 1.00 76.94 310 LEU A CA 1
ATOM 2496 C C . LEU A 1 310 ? 25.462 9.030 -2.521 1.00 76.94 310 LEU A C 1
ATOM 2498 O O . LEU A 1 310 ? 26.171 8.211 -1.940 1.00 76.94 310 LEU A O 1
ATOM 2502 N N . ASP A 1 311 ? 24.138 9.038 -2.365 1.00 71.94 311 ASP A N 1
ATOM 2503 C CA . ASP A 1 311 ? 23.440 8.085 -1.492 1.00 71.94 311 ASP A CA 1
ATOM 2504 C C . ASP A 1 311 ? 23.526 6.639 -2.011 1.00 71.94 311 ASP A C 1
ATOM 2506 O O . ASP A 1 311 ? 23.714 5.703 -1.226 1.00 71.94 311 ASP A O 1
ATOM 2510 N N . CYS A 1 312 ? 23.485 6.448 -3.335 1.00 64.88 312 CYS A N 1
ATOM 2511 C CA . CYS A 1 312 ? 23.751 5.154 -3.966 1.00 64.88 312 CYS A CA 1
ATOM 2512 C C . CYS A 1 312 ? 25.172 4.672 -3.642 1.00 64.88 312 CYS A C 1
ATOM 2514 O O . CYS A 1 312 ? 25.346 3.563 -3.138 1.00 64.88 312 CYS A O 1
ATOM 2516 N N . LYS A 1 313 ? 26.181 5.536 -3.819 1.00 75.38 313 LYS A N 1
ATOM 2517 C CA . LYS A 1 313 ? 27.584 5.220 -3.501 1.00 75.38 313 LYS A CA 1
ATOM 2518 C C . LYS A 1 313 ? 27.792 4.905 -2.021 1.00 75.38 313 LYS A C 1
ATOM 2520 O O . LYS A 1 313 ? 28.480 3.948 -1.674 1.00 75.38 313 LYS A O 1
ATOM 2525 N N . MET A 1 314 ? 27.137 5.650 -1.135 1.00 76.56 314 MET A N 1
ATOM 2526 C CA . MET A 1 314 ? 27.145 5.372 0.302 1.00 76.56 314 MET A CA 1
ATOM 2527 C C . MET A 1 314 ? 26.503 4.026 0.641 1.00 76.56 314 MET A C 1
ATOM 2529 O O . MET A 1 314 ? 26.964 3.341 1.555 1.00 76.56 314 MET A O 1
ATOM 2533 N N . THR A 1 315 ? 25.445 3.637 -0.070 1.00 66.00 315 THR A N 1
ATOM 2534 C CA . THR A 1 315 ? 24.800 2.330 0.103 1.00 66.00 315 THR A CA 1
ATOM 2535 C C . THR A 1 315 ? 25.719 1.199 -0.355 1.00 66.00 315 THR A C 1
ATOM 2537 O O . THR A 1 315 ? 25.941 0.267 0.414 1.00 66.00 315 THR A O 1
ATOM 2540 N N . GLU A 1 316 ? 26.354 1.336 -1.522 1.00 72.69 316 GLU A N 1
ATOM 2541 C CA . GLU A 1 316 ? 27.353 0.383 -2.028 1.00 72.69 316 GLU A CA 1
ATOM 2542 C C . GLU A 1 316 ? 28.496 0.162 -1.023 1.00 72.69 316 GLU A C 1
ATOM 2544 O O . GLU A 1 316 ? 28.840 -0.979 -0.713 1.00 72.69 316 GLU A O 1
ATOM 2549 N N . LEU A 1 317 ? 29.049 1.236 -0.439 1.00 77.50 317 LEU A N 1
ATOM 2550 C CA . LEU A 1 317 ? 30.099 1.111 0.579 1.00 77.50 317 LEU A CA 1
ATOM 2551 C C . LEU A 1 317 ? 29.614 0.416 1.852 1.00 77.50 317 LEU A C 1
ATOM 2553 O O . LEU A 1 317 ? 30.335 -0.408 2.420 1.00 77.50 317 LEU A O 1
ATOM 2557 N N . ARG A 1 318 ? 28.403 0.745 2.323 1.00 70.62 318 ARG A N 1
ATOM 2558 C CA . ARG A 1 318 ? 27.813 0.088 3.499 1.00 70.62 318 ARG A CA 1
ATOM 2559 C C . ARG A 1 318 ? 27.665 -1.408 3.258 1.00 70.62 318 ARG A C 1
ATOM 2561 O O . ARG A 1 318 ? 27.973 -2.189 4.156 1.00 70.62 318 ARG A O 1
ATOM 2568 N N . ASP A 1 319 ? 27.220 -1.800 2.072 1.00 61.00 319 ASP A N 1
ATOM 2569 C CA . ASP A 1 319 ? 27.032 -3.204 1.725 1.00 61.00 319 ASP A CA 1
ATOM 2570 C C . ASP A 1 319 ? 28.371 -3.925 1.542 1.00 61.00 319 ASP A C 1
ATOM 2572 O O . ASP A 1 319 ? 28.532 -5.046 2.027 1.00 61.00 319 ASP A O 1
ATOM 2576 N N . MET A 1 320 ? 29.376 -3.263 0.964 1.00 76.62 320 MET A N 1
ATOM 2577 C CA . MET A 1 320 ? 30.736 -3.797 0.885 1.00 76.62 320 MET A CA 1
ATOM 2578 C C . MET A 1 320 ? 31.309 -4.092 2.278 1.00 76.62 320 MET A C 1
ATOM 2580 O O . MET A 1 320 ? 31.766 -5.207 2.526 1.00 76.62 320 MET A O 1
ATOM 2584 N N . LEU A 1 321 ? 31.222 -3.134 3.209 1.00 78.25 321 LEU A N 1
ATOM 2585 C CA . LEU A 1 321 ? 31.677 -3.324 4.591 1.00 78.25 321 LEU A CA 1
ATOM 2586 C C . LEU A 1 321 ? 30.893 -4.430 5.310 1.00 78.25 321 LEU A C 1
ATOM 2588 O O . LEU A 1 321 ? 31.481 -5.257 6.005 1.00 78.25 321 LEU A O 1
ATOM 2592 N N . ARG A 1 322 ? 29.566 -4.481 5.134 1.00 73.06 322 ARG A N 1
ATOM 2593 C CA . ARG A 1 322 ? 28.709 -5.524 5.729 1.00 73.06 322 ARG A CA 1
ATOM 2594 C C . ARG A 1 322 ? 29.081 -6.931 5.272 1.00 73.06 322 ARG A C 1
ATOM 2596 O O . ARG A 1 322 ? 28.918 -7.870 6.044 1.00 73.06 322 ARG A O 1
ATOM 2603 N N . ASN A 1 323 ? 29.587 -7.063 4.051 1.00 80.31 323 ASN A N 1
ATOM 2604 C CA . ASN A 1 323 ? 30.017 -8.330 3.469 1.00 80.31 323 ASN A CA 1
ATOM 2605 C C . ASN A 1 323 ? 31.496 -8.660 3.746 1.00 80.31 323 ASN A C 1
ATOM 2607 O O . ASN A 1 323 ? 32.029 -9.602 3.164 1.00 80.31 323 ASN A O 1
ATOM 2611 N N . GLY A 1 324 ? 32.159 -7.908 4.633 1.00 84.44 324 GLY A N 1
ATOM 2612 C CA . GLY A 1 324 ? 33.562 -8.122 5.000 1.00 84.44 324 GLY A CA 1
ATOM 2613 C C . GLY A 1 324 ? 34.571 -7.565 3.993 1.00 84.44 324 GLY A C 1
ATOM 2614 O O . GLY A 1 324 ? 35.759 -7.867 4.093 1.00 84.44 324 GLY A O 1
ATOM 2615 N N . GLY A 1 325 ? 34.122 -6.761 3.026 1.00 88.25 325 GLY A N 1
ATOM 2616 C CA . GLY A 1 325 ? 34.995 -6.027 2.116 1.00 88.25 325 GLY A CA 1
ATOM 2617 C C . GLY A 1 325 ? 35.718 -4.874 2.816 1.00 88.25 325 GLY A C 1
ATOM 2618 O O . GLY A 1 325 ? 35.292 -4.389 3.866 1.00 88.25 325 GLY A O 1
ATOM 2619 N N . ARG A 1 326 ? 36.825 -4.422 2.222 1.00 86.31 326 ARG A N 1
ATOM 2620 C CA . ARG A 1 326 ? 37.657 -3.324 2.736 1.00 86.31 326 ARG A CA 1
ATOM 2621 C C . ARG A 1 326 ? 37.544 -2.103 1.830 1.00 86.31 326 ARG A C 1
ATOM 2623 O O . ARG A 1 326 ? 37.477 -2.249 0.614 1.00 86.31 326 ARG A O 1
ATOM 2630 N N . ILE A 1 327 ? 37.546 -0.907 2.416 1.00 88.25 327 ILE A N 1
ATOM 2631 C CA . ILE A 1 327 ? 37.622 0.362 1.677 1.00 88.25 327 ILE A CA 1
ATOM 2632 C C . ILE A 1 327 ? 39.093 0.792 1.655 1.00 88.25 327 ILE A C 1
ATOM 2634 O O . ILE A 1 327 ? 39.497 1.671 2.409 1.00 88.25 327 ILE A O 1
ATOM 2638 N N . ASP A 1 328 ? 39.901 0.130 0.828 1.00 86.44 328 ASP A N 1
ATOM 2639 C CA . ASP A 1 328 ? 41.343 0.415 0.711 1.00 86.44 328 ASP A CA 1
ATOM 2640 C C . ASP A 1 328 ? 41.660 1.337 -0.494 1.00 86.44 328 ASP A C 1
ATOM 2642 O O . ASP A 1 328 ? 42.814 1.510 -0.878 1.00 86.44 328 ASP A O 1
ATOM 2646 N N . THR A 1 329 ? 40.630 1.938 -1.100 1.00 79.25 329 THR A N 1
ATOM 2647 C CA . THR A 1 329 ? 40.727 2.874 -2.232 1.00 79.25 329 THR A CA 1
ATOM 2648 C C . THR A 1 329 ? 40.300 4.280 -1.824 1.00 79.25 329 THR A C 1
ATOM 2650 O O . THR A 1 329 ? 39.349 4.443 -1.058 1.00 79.25 329 THR A O 1
ATOM 2653 N N . GLU A 1 330 ? 40.948 5.301 -2.384 1.00 81.50 330 GLU A N 1
ATOM 2654 C CA . GLU A 1 330 ? 40.588 6.702 -2.151 1.00 81.50 330 GLU A CA 1
ATOM 2655 C C . GLU A 1 330 ? 39.193 7.024 -2.724 1.00 81.50 330 GLU A C 1
ATOM 2657 O O . GLU A 1 330 ? 38.894 6.735 -3.886 1.00 81.50 330 GLU A O 1
ATOM 2662 N N . LEU A 1 331 ? 38.316 7.603 -1.899 1.00 82.62 331 LEU A N 1
ATOM 2663 C CA . LEU A 1 331 ? 36.944 7.946 -2.281 1.00 82.62 331 LEU A CA 1
ATOM 2664 C C . LEU A 1 331 ? 36.884 9.376 -2.827 1.00 82.62 331 LEU A C 1
ATOM 2666 O O . LEU A 1 331 ? 36.670 10.329 -2.081 1.00 82.62 331 LEU A O 1
ATOM 2670 N N . ASN A 1 332 ? 37.029 9.522 -4.142 1.00 73.44 332 ASN A N 1
ATOM 2671 C CA . ASN A 1 332 ? 36.916 10.810 -4.826 1.00 73.44 332 ASN A CA 1
ATOM 2672 C C . ASN A 1 332 ? 35.532 10.964 -5.467 1.00 73.44 332 ASN A C 1
ATOM 2674 O O . ASN A 1 332 ? 35.337 10.675 -6.643 1.00 73.44 332 ASN A O 1
ATOM 2678 N N . TRP A 1 333 ? 34.545 11.394 -4.679 1.00 68.19 333 TRP A N 1
ATOM 2679 C CA . TRP A 1 333 ? 33.180 11.646 -5.172 1.00 68.19 333 TRP A CA 1
ATOM 2680 C C . TRP A 1 333 ? 32.875 13.123 -5.415 1.00 68.19 333 TRP A C 1
ATOM 2682 O O . TRP A 1 333 ? 31.829 13.435 -5.964 1.00 68.19 333 TRP A O 1
ATOM 2692 N N . CYS A 1 334 ? 33.783 14.018 -5.016 1.00 56.44 334 CYS A N 1
ATOM 2693 C CA . CYS A 1 334 ? 33.617 15.471 -5.095 1.00 56.44 334 CYS A CA 1
ATOM 2694 C C . CYS A 1 334 ? 34.356 16.117 -6.281 1.00 56.44 334 CYS A C 1
ATOM 2696 O O . CYS A 1 334 ? 34.548 17.331 -6.285 1.00 56.44 334 CYS A O 1
ATOM 2698 N N . SER A 1 335 ? 34.796 15.337 -7.269 1.00 48.84 335 SER A N 1
ATOM 2699 C CA . SER A 1 335 ? 35.471 15.857 -8.464 1.00 48.84 335 SER A CA 1
ATOM 2700 C C . SER A 1 335 ? 34.433 16.310 -9.494 1.00 48.84 335 SER A C 1
ATOM 2702 O O . SER A 1 335 ? 34.053 15.539 -10.374 1.00 48.84 335 SER A O 1
ATOM 2704 N N . GLY A 1 336 ? 33.932 17.534 -9.324 1.00 43.25 336 GLY A N 1
ATOM 2705 C CA . GLY A 1 336 ? 33.235 18.287 -10.371 1.00 43.25 336 GLY A CA 1
ATOM 2706 C C . GLY A 1 336 ? 34.217 19.018 -11.269 1.00 43.25 336 GLY A C 1
ATOM 2707 O O . GLY A 1 336 ? 35.224 19.522 -10.720 1.00 43.25 336 GLY A O 1
#

Foldseek 3Di:
DEDDDQLCQPVLVVVVVVLQVVLCVPPVDHDDDDRDHDPDDRCVCVQCLLVDQDPVSHDQKYWDLDPDDCPDPSVCVRAVVVPQAFEDFDPPHDPVCVVVVVQDPSRQKYFQAWFFWFKKFFQVQCPPPDDAQALVVLLDLVLFLFEEFAFDDPDPVGDTPDGPVLSVVVLCVVPNPSSVVSNVRNHNYHYHQLLQLLCRNHPDPSHHGIYGHGPVSSQLRLPCVRIDIHAHPVGTRTSTTIMRHGPVCCVVCVSVSCSRNPDDDDDRDDPPLLVVLSDQWDFDDDPNDGPDIDGRDPVSSVVSNLVSVVVVVVVVVVVCVVVVHDPPDDDDSPDD

Secondary structure (DSSP, 8-state):
-B---HHHHHHHHHHHHHHHHHHHHHHS---------SSSTT-HHHHSGGG-SSGGGS-SEEEESS--GGGSHHHIIIIITTT-B-----SSPPHHHHHTT-S-TTSSSEEEEEEEEEEEEEHHHHTTSPPP-STTGGGSGGGTT-EEEEEE-SSTTSPPSEE-HHHHHHHHHHHHHHHHHHHHHHEEEEE-HHHHHHHTTS--TT--SEEEEEHHHHHT-TTTTTEEEE--TT--EEEEEEEEEBGGGHHHHHHHHHHHHS----------HHHHHHSSEEEEEETTEEEEEEE--HHHHHHHHHHHHHHHHHHHHHHHHHTT----S-------

Radius of gyration: 22.12 Å; chains: 1; bounding box: 63×50×64 Å